Protein AF-A0A920FHY6-F1 (afdb_monomer)

Mean predicted aligned error: 8.63 Å

Structure (mmCIF, N/CA/C/O backbone):
data_AF-A0A920FHY6-F1
#
_entry.id   AF-A0A920FHY6-F1
#
loop_
_atom_site.group_PDB
_atom_site.id
_atom_site.type_symbol
_atom_site.label_atom_id
_atom_site.label_alt_id
_atom_site.label_comp_id
_atom_site.label_asym_id
_atom_site.label_entity_id
_atom_site.label_seq_id
_atom_site.pdbx_PDB_ins_code
_atom_site.Cartn_x
_atom_site.Cartn_y
_atom_site.Cartn_z
_atom_site.occupancy
_atom_site.B_iso_or_equiv
_atom_site.auth_seq_id
_atom_site.auth_comp_id
_atom_site.auth_asym_id
_atom_site.auth_atom_id
_atom_site.pdbx_PDB_model_num
ATOM 1 N N . MET A 1 1 ? -6.988 -27.443 10.568 1.00 59.47 1 MET A N 1
ATOM 2 C CA . MET A 1 1 ? -7.760 -26.906 9.422 1.00 59.47 1 MET A CA 1
ATOM 3 C C . MET A 1 1 ? -7.894 -25.384 9.461 1.00 59.47 1 MET A C 1
ATOM 5 O O . MET A 1 1 ? -7.907 -24.795 8.392 1.00 59.47 1 MET A O 1
ATOM 9 N N . GLU A 1 2 ? -7.904 -24.738 10.635 1.00 72.69 2 GLU A N 1
ATOM 10 C CA . GLU A 1 2 ? -8.086 -23.275 10.752 1.00 72.69 2 GLU A CA 1
ATOM 11 C C . GLU A 1 2 ? -7.001 -22.423 10.071 1.00 72.69 2 GLU A C 1
ATOM 13 O O . GLU A 1 2 ? -7.297 -21.357 9.547 1.00 72.69 2 GLU A O 1
ATOM 18 N N . VAL A 1 3 ? -5.764 -22.922 9.984 1.00 85.06 3 VAL A N 1
ATOM 19 C CA . VAL A 1 3 ? -4.648 -22.211 9.331 1.00 85.06 3 VAL A CA 1
ATOM 20 C C . VAL A 1 3 ? -4.631 -22.415 7.808 1.00 85.06 3 VAL A C 1
ATOM 22 O O . VAL A 1 3 ? -4.126 -21.575 7.072 1.00 85.06 3 VAL A O 1
ATOM 25 N N . LEU A 1 4 ? -5.228 -23.495 7.292 1.00 90.69 4 LEU A N 1
ATOM 26 C CA . LEU A 1 4 ? -5.160 -23.821 5.862 1.00 90.69 4 LEU A CA 1
ATOM 27 C C . LEU A 1 4 ? -5.903 -22.791 5.002 1.00 90.69 4 LEU A C 1
ATOM 29 O O . LEU A 1 4 ? -5.411 -22.408 3.944 1.00 90.69 4 LEU A O 1
ATOM 33 N N . LEU A 1 5 ? -7.074 -22.337 5.457 1.00 88.44 5 LEU A N 1
ATOM 34 C CA . LEU A 1 5 ? -7.908 -21.405 4.702 1.00 88.44 5 LEU A CA 1
ATOM 35 C C . LEU A 1 5 ? -7.227 -20.032 4.516 1.00 88.44 5 LEU A C 1
ATOM 37 O O . LEU A 1 5 ? -7.115 -19.610 3.365 1.00 88.44 5 LEU A O 1
ATOM 41 N N . PRO A 1 6 ? -6.707 -19.354 5.562 1.00 86.44 6 PRO A N 1
ATOM 42 C CA . PRO A 1 6 ? -5.942 -18.117 5.392 1.00 86.44 6 PRO A CA 1
ATOM 43 C C . PRO A 1 6 ? -4.746 -18.272 4.449 1.00 86.44 6 PRO A C 1
ATOM 45 O O . PRO A 1 6 ? -4.556 -17.443 3.563 1.00 86.44 6 PRO A O 1
ATOM 48 N N . PHE A 1 7 ? -3.977 -19.358 4.583 1.00 88.12 7 PHE A N 1
ATOM 49 C CA . PHE A 1 7 ? -2.835 -19.621 3.703 1.00 88.12 7 PHE A CA 1
ATOM 50 C C . PHE A 1 7 ? -3.255 -19.806 2.244 1.00 88.12 7 PHE A C 1
ATOM 52 O O . PHE A 1 7 ? -2.613 -19.262 1.347 1.00 88.12 7 PHE A O 1
ATOM 59 N N . LEU A 1 8 ? -4.345 -20.533 1.996 1.00 91.69 8 LEU A N 1
ATOM 60 C CA . LEU A 1 8 ? -4.874 -20.745 0.652 1.00 91.69 8 LEU A CA 1
ATOM 61 C C . LEU A 1 8 ? -5.375 -19.428 0.043 1.00 91.69 8 LEU A C 1
ATOM 63 O O . LEU A 1 8 ? -5.089 -19.145 -1.119 1.00 91.69 8 LEU A O 1
ATOM 67 N N . VAL A 1 9 ? -6.053 -18.589 0.831 1.00 88.56 9 VAL A N 1
ATOM 68 C CA . VAL A 1 9 ? -6.495 -17.254 0.396 1.00 88.56 9 VAL A CA 1
ATOM 69 C C . VAL A 1 9 ? -5.300 -16.364 0.054 1.00 88.56 9 VAL A C 1
ATOM 71 O O . VAL A 1 9 ? -5.305 -15.740 -1.006 1.00 88.56 9 VAL A O 1
ATOM 74 N N . ILE A 1 10 ? -4.257 -16.346 0.891 1.00 88.19 10 ILE A N 1
ATOM 75 C CA . ILE A 1 10 ? -3.021 -15.594 0.623 1.00 88.19 10 ILE A CA 1
ATOM 76 C C . ILE A 1 10 ? -2.353 -16.105 -0.654 1.00 88.19 10 ILE A C 1
ATOM 78 O O . ILE A 1 10 ? -1.986 -15.305 -1.508 1.00 88.19 10 ILE A O 1
ATOM 82 N N . PHE A 1 11 ? -2.251 -17.423 -0.831 1.00 88.88 11 PHE A N 1
ATOM 83 C CA . PHE A 1 11 ? -1.650 -18.017 -2.022 1.00 88.88 11 PHE A CA 1
ATOM 84 C C . PHE A 1 11 ? -2.390 -17.615 -3.307 1.00 88.88 11 PHE A C 1
ATOM 86 O O . PHE A 1 11 ? -1.763 -17.184 -4.277 1.00 88.88 11 PHE A O 1
ATOM 93 N N . ILE A 1 12 ? -3.725 -17.697 -3.306 1.00 89.69 12 ILE A N 1
ATOM 94 C CA . ILE A 1 12 ? -4.558 -17.266 -4.437 1.00 89.69 12 ILE A CA 1
ATOM 95 C C . ILE A 1 12 ? -4.402 -15.759 -4.685 1.00 89.69 12 ILE A C 1
ATOM 97 O O . ILE A 1 12 ? -4.236 -15.338 -5.832 1.00 89.69 12 ILE A O 1
ATOM 101 N N . ALA A 1 13 ? -4.404 -14.945 -3.627 1.00 86.81 13 ALA A N 1
ATOM 102 C CA . ALA A 1 13 ? -4.203 -13.505 -3.737 1.00 86.81 13 ALA A CA 1
ATOM 103 C C . ALA A 1 13 ? -2.830 -13.168 -4.344 1.00 86.81 13 ALA A C 1
ATOM 105 O O . ALA A 1 13 ? -2.755 -12.354 -5.263 1.00 86.81 13 ALA A O 1
ATOM 106 N N . SER A 1 14 ? -1.759 -13.839 -3.906 1.00 86.12 14 SER A N 1
ATOM 107 C CA . SER A 1 14 ? -0.406 -13.669 -4.449 1.00 86.12 14 SER A CA 1
ATOM 108 C C . SER A 1 14 ? -0.308 -14.087 -5.917 1.00 86.12 14 SER A C 1
ATOM 110 O O . SER A 1 14 ? 0.354 -13.407 -6.703 1.00 86.12 14 SER A O 1
ATOM 112 N N . PHE A 1 15 ? -0.991 -15.165 -6.315 1.00 86.25 15 PHE A N 1
ATOM 113 C CA . PHE A 1 15 ? -1.060 -15.575 -7.718 1.00 86.25 15 PHE A CA 1
ATOM 114 C C . PHE A 1 15 ? -1.701 -14.485 -8.587 1.00 86.25 15 PHE A C 1
ATOM 116 O O . PHE A 1 15 ? -1.126 -14.070 -9.599 1.00 86.25 15 PHE A O 1
ATOM 123 N N . PHE A 1 16 ? -2.857 -13.965 -8.167 1.00 83.62 16 PHE A N 1
ATOM 124 C CA . PHE A 1 16 ? -3.531 -12.890 -8.890 1.00 83.62 16 PHE A CA 1
ATOM 125 C C . PHE A 1 16 ? -2.700 -11.606 -8.916 1.00 83.62 16 PHE A C 1
ATOM 127 O O . PHE A 1 16 ? -2.505 -11.023 -9.985 1.00 83.62 16 PHE A O 1
ATOM 134 N N . GLN A 1 17 ? -2.094 -11.234 -7.794 1.00 82.81 17 GLN A N 1
ATOM 135 C CA . GLN A 1 17 ? -1.198 -10.088 -7.705 1.00 82.81 17 GLN A CA 1
ATOM 136 C C . GLN A 1 17 ? -0.004 -10.189 -8.667 1.00 82.81 17 GLN A C 1
ATOM 138 O O . GLN A 1 17 ? 0.285 -9.233 -9.385 1.00 82.81 17 GLN A O 1
ATOM 143 N N . GLY A 1 18 ? 0.662 -11.346 -8.745 1.00 76.00 18 GLY A N 1
ATOM 144 C CA . GLY A 1 18 ? 1.774 -11.562 -9.678 1.00 76.00 18 GLY A CA 1
ATOM 145 C C . GLY A 1 18 ? 1.343 -11.518 -11.148 1.00 76.00 18 GLY A C 1
ATOM 146 O O . GLY A 1 18 ? 2.100 -11.074 -12.014 1.00 76.00 18 GLY A O 1
ATOM 147 N N . SER A 1 19 ? 0.105 -11.924 -11.440 1.00 77.62 19 SER A N 1
ATOM 148 C CA . SER A 1 19 ? -0.442 -11.924 -12.800 1.00 77.62 19 SER A CA 1
ATOM 149 C C . SER A 1 19 ? -0.885 -10.542 -13.305 1.00 77.62 19 SER A C 1
ATOM 151 O O . SER A 1 19 ? -1.052 -10.376 -14.515 1.00 77.62 19 SER A O 1
ATOM 153 N N . PHE A 1 20 ? -1.000 -9.532 -12.429 1.00 74.06 20 PHE A N 1
ATOM 154 C CA . PHE A 1 20 ? -1.423 -8.168 -12.783 1.00 74.06 20 PHE A CA 1
ATOM 155 C C . PHE A 1 20 ? -0.644 -7.584 -13.974 1.00 74.06 20 PHE A C 1
ATOM 157 O O . PHE A 1 20 ? -1.234 -7.040 -14.910 1.00 74.06 20 PHE A O 1
ATOM 164 N N . GLY A 1 21 ? 0.681 -7.759 -13.994 1.00 66.12 21 GLY A N 1
ATOM 165 C CA . GLY A 1 21 ? 1.529 -7.223 -15.062 1.00 66.12 21 GLY A CA 1
ATOM 166 C C . GLY A 1 21 ? 1.272 -7.834 -16.448 1.00 66.12 21 GLY A C 1
ATOM 167 O O . GLY A 1 21 ? 1.665 -7.245 -17.454 1.00 66.12 21 GLY A O 1
ATOM 168 N N . LEU A 1 22 ? 0.576 -8.977 -16.536 1.00 67.81 22 LEU A N 1
ATOM 169 C CA . LEU A 1 22 ? 0.142 -9.551 -17.813 1.00 67.81 22 LEU A CA 1
ATOM 170 C C . LEU A 1 22 ? -0.970 -8.722 -18.462 1.00 67.81 22 LEU A C 1
ATOM 172 O O . LEU A 1 22 ? -0.984 -8.606 -19.685 1.00 67.81 22 LEU A O 1
ATOM 176 N N . GLY A 1 23 ? -1.861 -8.108 -17.677 1.00 66.62 23 GLY A N 1
ATOM 177 C CA . GLY A 1 23 ? -2.949 -7.276 -18.205 1.00 66.62 23 GLY A CA 1
ATOM 178 C C . GLY A 1 23 ? -2.427 -6.090 -19.023 1.00 66.62 23 GLY A C 1
ATOM 179 O O . GLY A 1 23 ? -2.932 -5.807 -20.108 1.00 66.62 23 GLY A O 1
ATOM 180 N N . MET A 1 24 ? -1.318 -5.487 -18.577 1.00 65.75 24 MET A N 1
ATOM 181 C CA . MET A 1 24 ? -0.643 -4.387 -19.282 1.00 65.75 24 MET A CA 1
ATOM 182 C C . MET A 1 24 ? -0.095 -4.784 -20.663 1.00 65.75 24 MET A C 1
ATOM 184 O O . MET A 1 24 ? 0.170 -3.922 -21.494 1.00 65.75 24 MET A O 1
ATOM 188 N N . LYS A 1 25 ? 0.083 -6.081 -20.935 1.00 63.84 25 LYS A N 1
ATOM 189 C CA . LYS A 1 25 ? 0.584 -6.586 -22.221 1.00 63.84 25 LYS A CA 1
ATOM 190 C C . LYS A 1 25 ? -0.512 -6.689 -23.291 1.00 63.84 25 LYS A C 1
ATOM 192 O O . LYS A 1 25 ? -0.190 -6.743 -24.477 1.00 63.84 25 LYS A O 1
ATOM 197 N N . TYR A 1 26 ? -1.784 -6.717 -22.886 1.00 67.31 26 TYR A N 1
ATOM 198 C CA . TYR A 1 26 ? -2.945 -6.977 -23.753 1.00 67.31 26 TYR A CA 1
ATOM 199 C C . TYR A 1 26 ? -3.967 -5.830 -23.752 1.00 67.31 26 TYR A C 1
ATOM 201 O O . TYR A 1 26 ? -5.156 -6.041 -23.968 1.00 67.31 26 TYR A O 1
ATOM 209 N N . MET A 1 27 ? -3.500 -4.608 -23.505 1.00 68.19 27 MET A N 1
ATOM 210 C CA . MET A 1 27 ? -4.333 -3.404 -23.426 1.00 68.19 27 MET A CA 1
ATOM 211 C C . MET A 1 27 ? -4.781 -2.849 -24.791 1.00 68.19 27 MET A C 1
ATOM 213 O O . MET A 1 27 ? -5.742 -2.087 -24.834 1.00 68.19 27 MET A O 1
ATOM 217 N N . ASP A 1 28 ? -4.146 -3.241 -25.902 1.00 61.75 28 ASP A N 1
ATOM 218 C CA . ASP A 1 28 ? -4.561 -2.819 -27.248 1.00 61.75 28 ASP A CA 1
ATOM 219 C C . ASP A 1 28 ? -6.021 -3.239 -27.540 1.00 61.75 28 ASP A C 1
ATOM 221 O O . ASP A 1 28 ? -6.385 -4.396 -27.310 1.00 61.75 28 ASP A O 1
ATOM 225 N N . PRO A 1 29 ? -6.876 -2.345 -28.081 1.00 67.69 29 PRO A N 1
ATOM 226 C CA . PRO A 1 29 ? -6.555 -1.050 -28.697 1.00 67.69 29 PRO A CA 1
ATOM 227 C C . PRO A 1 29 ? -6.599 0.168 -27.750 1.00 67.69 29 PRO A C 1
ATOM 229 O O . PRO A 1 29 ? -6.493 1.299 -28.228 1.00 67.69 29 PRO A O 1
ATOM 232 N N . LEU A 1 30 ? -6.807 -0.010 -26.440 1.00 68.25 30 LEU A N 1
ATOM 233 C CA . LEU A 1 30 ? -6.830 1.112 -25.498 1.00 68.25 30 LEU A CA 1
ATOM 234 C C . LEU A 1 30 ? -5.424 1.677 -25.291 1.00 68.25 30 LEU A C 1
ATOM 236 O O . LEU A 1 30 ? -4.459 0.948 -25.062 1.00 68.25 30 LEU A O 1
ATOM 240 N N . LYS A 1 31 ? -5.328 3.008 -25.286 1.00 79.12 31 LYS A N 1
ATOM 241 C CA . LYS A 1 31 ? -4.124 3.696 -24.813 1.00 79.12 31 LYS A CA 1
ATOM 242 C C . LYS A 1 31 ? -3.961 3.519 -23.298 1.00 79.12 31 LYS A C 1
ATOM 244 O O . LYS A 1 31 ? -4.935 3.264 -22.584 1.00 79.12 31 LYS A O 1
ATOM 249 N N . TRP A 1 32 ? -2.726 3.667 -22.812 1.00 76.62 32 TRP A N 1
ATOM 250 C CA . TRP A 1 32 ? -2.362 3.388 -21.416 1.00 76.62 32 TRP A CA 1
ATOM 251 C C . TRP A 1 32 ? -3.197 4.191 -20.430 1.00 76.62 32 TRP A C 1
ATOM 253 O O . TRP A 1 32 ? -3.703 3.623 -19.469 1.00 76.62 32 TRP A O 1
ATOM 263 N N . GLU A 1 33 ? -3.420 5.475 -20.705 1.00 81.00 33 GLU A N 1
ATOM 264 C CA . GLU A 1 33 ? -4.166 6.350 -19.804 1.00 81.00 33 GLU A CA 1
ATOM 265 C C . GLU A 1 33 ? -5.626 5.902 -19.671 1.00 81.00 33 GLU A C 1
ATOM 267 O O . GLU A 1 33 ? -6.168 5.842 -18.571 1.00 81.00 33 GLU A O 1
ATOM 272 N N . SER A 1 34 ? -6.256 5.544 -20.795 1.00 80.06 34 SER A N 1
ATOM 273 C CA . SER A 1 34 ? -7.647 5.090 -20.826 1.00 80.06 34 SER A CA 1
ATOM 274 C C . SER A 1 34 ? -7.821 3.758 -20.101 1.00 80.06 34 SER A C 1
ATOM 276 O O . SER A 1 34 ? -8.770 3.593 -19.335 1.00 80.06 34 SER A O 1
ATOM 278 N N . TRP A 1 35 ? -6.896 2.817 -20.309 1.00 80.50 35 TRP A N 1
ATOM 279 C CA . TRP A 1 35 ? -6.895 1.545 -19.588 1.00 80.50 35 TRP A CA 1
ATOM 280 C C . TRP A 1 35 ? -6.634 1.743 -18.089 1.00 80.50 35 TRP A C 1
ATOM 282 O O . TRP A 1 35 ? -7.338 1.151 -17.271 1.00 80.50 35 TRP A O 1
ATOM 292 N N . TRP A 1 36 ? -5.683 2.613 -17.728 1.00 83.19 36 TRP A N 1
ATOM 293 C CA . TRP A 1 36 ? -5.330 2.899 -16.337 1.00 83.19 36 TRP A CA 1
ATOM 294 C C . TRP A 1 36 ? -6.506 3.502 -15.570 1.00 83.19 36 TRP A C 1
ATOM 296 O O . TRP A 1 36 ? -6.808 3.033 -14.480 1.00 83.19 36 TRP A O 1
ATOM 306 N N . VAL A 1 37 ? -7.241 4.459 -16.153 1.00 85.19 37 VAL A N 1
ATOM 307 C CA . VAL A 1 37 ? -8.449 5.026 -15.521 1.00 85.19 37 VAL A CA 1
ATOM 308 C C . VAL A 1 37 ? -9.485 3.944 -15.223 1.00 85.19 37 VAL A C 1
ATOM 310 O O . VAL A 1 37 ? -9.976 3.866 -14.097 1.00 85.19 37 VAL A O 1
ATOM 313 N N . VAL A 1 38 ? -9.794 3.085 -16.203 1.00 83.88 38 VAL A N 1
ATOM 314 C CA . VAL A 1 38 ? -10.752 1.985 -16.004 1.00 83.88 38 VAL A CA 1
ATOM 315 C C . VAL A 1 38 ? -10.248 1.038 -14.921 1.00 83.88 38 VAL A C 1
ATOM 317 O O . VAL A 1 38 ? -11.010 0.674 -14.029 1.00 83.88 38 VAL A O 1
ATOM 320 N N . HIS A 1 39 ? -8.970 0.663 -14.968 1.00 83.00 39 HIS A N 1
ATOM 321 C CA . HIS A 1 39 ? -8.363 -0.228 -13.988 1.00 83.00 39 HIS A CA 1
ATOM 322 C C . HIS A 1 39 ? -8.425 0.348 -12.566 1.00 83.00 39 HIS A C 1
ATOM 324 O O . HIS A 1 39 ? -8.927 -0.325 -11.672 1.00 83.00 39 HIS A O 1
ATOM 330 N N . VAL A 1 40 ? -7.982 1.590 -12.364 1.00 87.94 40 VAL A N 1
ATOM 331 C CA . VAL A 1 40 ? -7.929 2.252 -11.050 1.00 87.94 40 VAL A CA 1
ATOM 332 C C . VAL A 1 40 ? -9.336 2.452 -10.489 1.00 87.94 40 VAL A C 1
ATOM 334 O O . VAL A 1 40 ? -9.575 2.107 -9.335 1.00 87.94 40 VAL A O 1
ATOM 337 N N . PHE A 1 41 ? -10.292 2.927 -11.294 1.00 89.50 41 PHE A N 1
ATOM 338 C CA . PHE A 1 41 ? -11.689 3.031 -10.858 1.00 89.50 41 PHE A CA 1
ATOM 339 C C . PHE A 1 41 ? -12.245 1.673 -10.426 1.00 89.50 41 PHE A C 1
ATOM 341 O O . PHE A 1 41 ? -12.855 1.537 -9.369 1.00 89.50 41 PHE A O 1
ATOM 348 N N . THR A 1 42 ? -11.981 0.644 -11.224 1.00 86.75 42 THR A N 1
ATOM 349 C CA . THR A 1 42 ? -12.476 -0.704 -10.963 1.00 86.75 42 THR A CA 1
ATOM 350 C C . THR A 1 42 ? -11.855 -1.305 -9.693 1.00 86.75 42 THR A C 1
ATOM 352 O O . THR A 1 42 ? -12.568 -1.857 -8.857 1.00 86.75 42 THR A O 1
ATOM 355 N N . ALA A 1 43 ? -10.536 -1.181 -9.531 1.00 86.31 43 ALA A N 1
ATOM 356 C CA . ALA A 1 43 ? -9.769 -1.816 -8.462 1.00 86.31 43 ALA A CA 1
ATOM 357 C C . ALA A 1 43 ? -9.807 -1.058 -7.126 1.00 86.31 43 ALA A C 1
ATOM 359 O O . ALA A 1 43 ? -9.709 -1.698 -6.085 1.00 86.31 43 ALA A O 1
ATOM 360 N N . MET A 1 44 ? -9.945 0.274 -7.143 1.00 89.56 44 MET A N 1
ATOM 361 C CA . MET A 1 44 ? -9.882 1.110 -5.931 1.00 89.56 44 MET A CA 1
ATOM 362 C C . MET A 1 44 ? -11.243 1.646 -5.489 1.00 89.56 44 MET A C 1
ATOM 364 O O . MET A 1 44 ? -11.405 1.974 -4.320 1.00 89.56 44 MET A O 1
ATOM 368 N N . VAL A 1 45 ? -12.222 1.729 -6.398 1.00 92.81 45 VAL A N 1
ATOM 369 C CA . VAL A 1 45 ? -13.562 2.250 -6.086 1.00 92.81 45 VAL A CA 1
ATOM 370 C C . VAL A 1 45 ? -14.603 1.152 -6.230 1.00 92.81 45 VAL A C 1
ATOM 372 O O . VAL A 1 45 ? -15.177 0.724 -5.237 1.00 92.81 45 VAL A O 1
ATOM 375 N N . PHE A 1 46 ? -14.822 0.646 -7.445 1.00 91.81 46 PHE A N 1
ATOM 376 C CA . PHE A 1 46 ? -15.950 -0.242 -7.731 1.00 91.81 46 PHE A C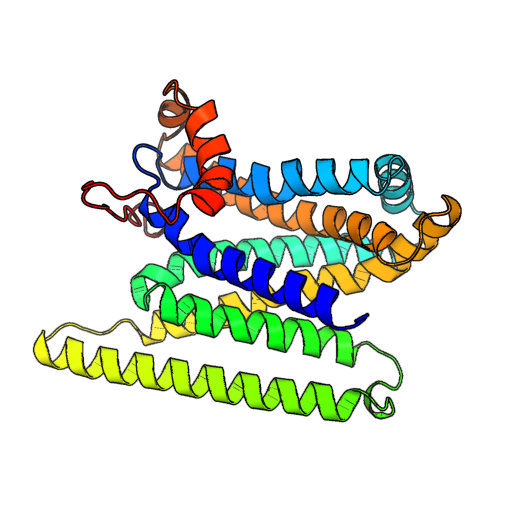A 1
ATOM 377 C C . PHE A 1 46 ? -15.922 -1.532 -6.897 1.00 91.81 46 PHE A C 1
ATOM 379 O O . PHE A 1 46 ? -16.888 -1.822 -6.196 1.00 91.81 46 PHE A O 1
ATOM 386 N N . ILE A 1 47 ? -14.817 -2.288 -6.927 1.00 90.81 47 ILE A N 1
ATOM 387 C CA . ILE A 1 47 ? -14.710 -3.540 -6.161 1.00 90.81 47 ILE A CA 1
ATOM 388 C C . ILE A 1 47 ? -14.682 -3.307 -4.655 1.00 90.81 47 ILE A C 1
ATOM 390 O O . ILE A 1 47 ? -15.492 -3.940 -3.979 1.00 90.81 47 ILE A O 1
ATOM 394 N N . PRO A 1 48 ? -13.811 -2.435 -4.107 1.00 92.81 48 PRO A N 1
ATOM 395 C CA . PRO A 1 48 ? -13.765 -2.236 -2.666 1.00 92.81 48 PRO A CA 1
ATOM 396 C C . PRO A 1 48 ? -15.098 -1.746 -2.108 1.00 92.81 48 PRO A C 1
ATOM 398 O O . PRO A 1 48 ? -15.561 -2.294 -1.118 1.00 92.81 48 PRO A O 1
ATOM 401 N N . VAL A 1 49 ? -15.766 -0.791 -2.765 1.00 94.44 49 VAL A N 1
ATOM 402 C CA . VAL A 1 49 ? -17.054 -0.266 -2.284 1.00 94.44 49 VAL A CA 1
ATOM 403 C C . VAL A 1 49 ? -18.134 -1.345 -2.306 1.00 94.44 49 VAL A C 1
ATOM 405 O O . VAL A 1 49 ? -18.816 -1.529 -1.303 1.00 94.44 49 VAL A O 1
ATOM 408 N N . ILE A 1 50 ? -18.276 -2.097 -3.404 1.00 94.56 50 ILE A N 1
ATOM 409 C CA . ILE A 1 50 ? -19.279 -3.173 -3.485 1.00 94.56 50 ILE A CA 1
ATOM 410 C C . ILE A 1 50 ? -18.993 -4.264 -2.453 1.00 94.56 50 ILE A C 1
ATOM 412 O O . ILE A 1 50 ? -19.909 -4.728 -1.779 1.00 94.56 50 ILE A O 1
ATOM 416 N N . TRP A 1 51 ? -17.732 -4.672 -2.315 1.00 93.62 51 TRP A N 1
ATOM 417 C CA . TRP A 1 51 ? -17.354 -5.708 -1.361 1.00 93.62 51 TRP A CA 1
ATOM 418 C C . TRP A 1 51 ? -17.594 -5.267 0.084 1.00 93.62 51 TRP A C 1
ATOM 420 O O . TRP A 1 51 ? -18.174 -6.021 0.866 1.00 93.62 51 TRP A O 1
ATOM 430 N N . THR A 1 52 ? -17.210 -4.036 0.427 1.00 94.31 52 THR A N 1
ATOM 431 C CA . THR A 1 52 ? -17.448 -3.477 1.757 1.00 94.31 52 THR A CA 1
ATOM 432 C C . THR A 1 52 ? -18.940 -3.323 2.031 1.00 94.31 52 THR A C 1
ATOM 434 O O . THR A 1 52 ? -19.350 -3.653 3.131 1.00 94.31 52 THR A O 1
ATOM 437 N N . LEU A 1 53 ? -19.770 -2.946 1.052 1.00 95.06 53 LEU A N 1
ATOM 438 C CA . LEU A 1 53 ? -21.230 -2.883 1.219 1.00 95.06 53 LEU A CA 1
ATOM 439 C C . LEU A 1 53 ? -21.872 -4.248 1.478 1.00 95.06 53 LEU A C 1
ATOM 441 O O . LEU A 1 53 ? -22.786 -4.358 2.289 1.00 95.06 53 LEU A O 1
ATOM 445 N N . ILE A 1 54 ? -21.400 -5.295 0.796 1.00 95.06 54 ILE A N 1
ATOM 446 C CA . ILE A 1 54 ? -21.883 -6.665 1.025 1.00 95.06 54 ILE A CA 1
ATOM 447 C C . ILE A 1 54 ? -21.497 -7.137 2.433 1.00 95.06 54 ILE A C 1
ATOM 449 O O . ILE A 1 54 ? -22.285 -7.811 3.093 1.00 95.06 54 ILE A O 1
ATOM 453 N N . ALA A 1 55 ? -20.286 -6.807 2.887 1.00 93.75 55 ALA A N 1
ATOM 454 C CA . ALA A 1 55 ? -19.781 -7.225 4.192 1.00 93.75 55 ALA A CA 1
ATOM 455 C C . ALA A 1 55 ? -20.295 -6.359 5.358 1.00 93.75 55 ALA A C 1
ATOM 457 O O . ALA A 1 55 ? -20.421 -6.855 6.477 1.00 93.75 55 ALA A O 1
ATOM 458 N N . VAL A 1 56 ? -20.549 -5.077 5.101 1.00 95.31 56 VAL A N 1
ATOM 459 C CA . VAL A 1 56 ? -20.930 -4.036 6.060 1.00 95.31 56 VAL A CA 1
ATOM 460 C C . VAL A 1 56 ? -21.972 -3.127 5.393 1.00 95.31 56 VAL A C 1
ATOM 462 O O . VAL A 1 56 ? -21.607 -2.134 4.759 1.00 95.31 56 VAL A O 1
ATOM 465 N N . PRO A 1 57 ? -23.273 -3.441 5.523 1.00 93.88 57 PRO A N 1
ATOM 466 C CA . PRO A 1 57 ? -24.341 -2.649 4.909 1.00 93.88 57 PRO A CA 1
ATOM 467 C C . PRO A 1 57 ? -24.321 -1.171 5.326 1.00 93.88 57 PRO A C 1
ATOM 469 O O . PRO A 1 57 ? -24.550 -0.292 4.498 1.00 93.88 57 PRO A O 1
ATOM 472 N N . ASP A 1 58 ? -23.955 -0.894 6.581 1.00 93.69 58 ASP A N 1
ATOM 473 C CA . ASP A 1 58 ? -23.881 0.455 7.156 1.00 93.69 58 ASP A CA 1
ATOM 474 C C . ASP A 1 58 ? -22.539 1.168 6.891 1.00 93.69 58 ASP A C 1
ATOM 476 O O . ASP A 1 58 ? -22.211 2.160 7.546 1.00 93.69 58 ASP A O 1
ATOM 480 N N . CYS A 1 59 ? -21.724 0.698 5.934 1.00 94.44 59 CYS A N 1
ATOM 481 C CA . CYS A 1 59 ? -20.372 1.232 5.739 1.00 94.44 59 CYS A CA 1
ATOM 482 C C . CYS A 1 59 ? -20.352 2.730 5.416 1.00 94.44 59 CYS A C 1
ATOM 484 O O . CYS A 1 59 ? -19.429 3.427 5.831 1.00 94.44 59 CYS A O 1
ATOM 486 N N . PHE A 1 60 ? -21.356 3.243 4.698 1.00 95.56 60 PHE A N 1
ATOM 487 C CA . PHE A 1 60 ? -21.446 4.673 4.400 1.00 95.56 60 PHE A CA 1
ATOM 488 C C . PHE A 1 60 ? -21.778 5.505 5.636 1.00 95.56 60 PHE A C 1
ATOM 490 O O . PHE A 1 60 ? -21.214 6.583 5.784 1.00 95.56 60 PHE A O 1
ATOM 497 N N . SER A 1 61 ? -22.614 4.997 6.542 1.00 96.31 61 SER A N 1
ATOM 498 C CA . SER A 1 61 ? -22.912 5.664 7.813 1.00 96.31 61 SER A CA 1
ATOM 499 C C . SER A 1 61 ? -21.691 5.686 8.733 1.00 96.31 61 SER A C 1
ATOM 501 O O . SER A 1 61 ? -21.414 6.707 9.362 1.00 96.31 61 SER A O 1
ATOM 503 N N . ILE A 1 62 ? -20.911 4.598 8.757 1.00 95.62 62 ILE A N 1
ATOM 504 C CA . ILE A 1 62 ? -19.634 4.547 9.483 1.00 95.62 62 ILE A CA 1
ATOM 505 C C . ILE A 1 62 ? -18.654 5.563 8.888 1.00 95.62 62 ILE A C 1
ATOM 507 O O . ILE A 1 62 ? -18.107 6.374 9.628 1.00 95.62 62 ILE A O 1
ATOM 511 N N . LEU A 1 63 ? -18.475 5.575 7.559 1.00 95.44 63 LEU A N 1
ATOM 512 C CA . LEU A 1 63 ? -17.612 6.550 6.882 1.00 95.44 63 LEU A CA 1
ATOM 513 C C . LEU A 1 63 ? -18.045 7.986 7.170 1.00 95.44 63 LEU A C 1
ATOM 515 O O . LEU A 1 63 ? -17.202 8.815 7.500 1.00 95.44 63 LEU A O 1
ATOM 519 N N . GLU A 1 64 ? -19.338 8.286 7.056 1.00 96.44 64 GLU A N 1
ATOM 520 C CA . GLU A 1 64 ? -19.880 9.612 7.339 1.00 96.44 64 GLU A CA 1
ATOM 521 C C . GLU A 1 64 ? -19.537 10.050 8.764 1.00 96.44 64 GLU A C 1
ATOM 523 O O . GLU A 1 64 ? -18.983 11.134 8.956 1.00 96.44 64 GLU A O 1
ATOM 528 N N . LYS A 1 65 ? -19.759 9.175 9.749 1.00 95.56 65 LYS A N 1
ATOM 529 C CA . LYS A 1 65 ? -19.414 9.446 11.145 1.00 95.56 65 LYS A CA 1
ATOM 530 C C . LYS A 1 65 ? -17.908 9.615 11.358 1.00 95.56 65 LYS A C 1
ATOM 532 O O . LYS A 1 65 ? -17.501 10.500 12.105 1.00 95.56 65 LYS A O 1
ATOM 537 N N . THR A 1 66 ? -17.076 8.832 10.673 1.00 94.69 66 THR A N 1
ATOM 538 C CA . THR A 1 66 ? -15.616 8.994 10.698 1.00 94.69 66 THR A CA 1
ATOM 539 C C . THR A 1 66 ? -15.187 10.347 10.122 1.00 94.69 66 THR A C 1
ATOM 541 O O . THR A 1 66 ? -14.372 11.037 10.732 1.00 94.69 66 THR A O 1
ATOM 544 N N . PHE A 1 67 ? -15.754 10.773 8.989 1.00 94.94 67 PHE A N 1
ATOM 545 C CA . PHE A 1 67 ? -15.422 12.055 8.351 1.00 94.94 67 PHE A CA 1
ATOM 546 C C . PHE A 1 67 ? -15.959 13.276 9.106 1.00 94.94 67 PHE A C 1
ATOM 548 O O . PHE A 1 67 ? -15.354 14.345 9.033 1.00 94.94 67 PHE A O 1
ATOM 555 N N . GLN A 1 68 ? -17.079 13.129 9.814 1.00 94.44 68 GLN A N 1
ATOM 556 C CA . GLN A 1 68 ? -17.698 14.186 10.619 1.00 94.44 68 GLN A CA 1
ATOM 557 C C . GLN A 1 68 ? -17.231 14.182 12.082 1.00 94.44 68 GLN A C 1
ATOM 559 O O . GLN A 1 68 ? -17.686 15.013 12.872 1.00 94.44 68 GLN A O 1
ATOM 564 N N . SER A 1 69 ? -16.333 13.268 12.461 1.00 92.69 69 SER A N 1
ATOM 565 C CA . SER A 1 69 ? -15.808 13.203 13.822 1.00 92.69 69 SER A CA 1
ATOM 566 C C . SER A 1 69 ? -15.181 14.537 14.225 1.00 92.69 69 SER A C 1
ATOM 568 O O . SER A 1 69 ? -14.416 15.139 13.474 1.00 92.69 69 SER A O 1
ATOM 570 N N . SER A 1 70 ? -15.513 15.000 15.429 1.00 92.31 70 SER A N 1
ATOM 571 C CA . SER A 1 70 ? -14.912 16.199 16.028 1.00 92.31 70 SER A CA 1
ATOM 572 C C . SER A 1 70 ? -13.636 15.886 16.817 1.00 92.31 70 SER A C 1
ATOM 574 O O . SER A 1 70 ? -12.988 16.810 17.304 1.00 92.31 70 SER A O 1
ATOM 576 N N . ASP A 1 71 ? -13.274 14.606 16.953 1.00 94.31 71 ASP A N 1
ATOM 577 C CA . ASP A 1 71 ? -12.052 14.183 17.634 1.00 94.31 71 ASP A CA 1
ATOM 578 C C . ASP A 1 71 ? -10.816 14.532 16.778 1.00 94.31 71 ASP A C 1
ATOM 580 O O . ASP A 1 71 ? -10.678 14.018 15.659 1.00 94.31 71 ASP A O 1
ATOM 584 N N . PRO A 1 72 ? -9.889 15.374 17.277 1.00 93.06 72 PRO A N 1
ATOM 585 C CA . PRO A 1 72 ? -8.662 15.722 16.562 1.00 93.06 72 PRO A CA 1
ATOM 586 C C . PRO A 1 72 ? -7.816 14.512 16.142 1.00 93.06 72 PRO A C 1
ATOM 588 O O . PRO A 1 72 ? -7.142 14.574 15.111 1.00 93.06 72 PRO A O 1
ATOM 591 N N . THR A 1 73 ? -7.857 13.425 16.914 1.00 93.38 73 THR A N 1
ATOM 592 C CA . THR A 1 73 ? -7.109 12.186 16.661 1.00 93.38 73 THR A CA 1
ATOM 593 C C . THR A 1 73 ? -7.632 11.495 15.408 1.00 93.38 73 THR A C 1
ATOM 595 O O . THR A 1 73 ? -6.863 11.268 14.474 1.00 93.38 73 THR A O 1
ATOM 598 N N . VAL A 1 74 ? -8.954 11.294 15.336 1.00 94.25 74 VAL A N 1
ATOM 599 C CA . VAL A 1 74 ? -9.641 10.685 14.184 1.00 94.25 74 VAL A CA 1
ATOM 600 C C . VAL A 1 74 ? -9.482 11.551 12.934 1.00 94.25 74 VAL A C 1
ATOM 602 O O . VAL A 1 74 ? -9.206 11.061 11.840 1.00 94.25 74 VAL A O 1
ATOM 605 N N . ILE A 1 75 ? -9.594 12.875 13.078 1.00 95.31 75 ILE A N 1
ATOM 606 C CA . ILE A 1 75 ? -9.370 13.799 11.958 1.00 95.31 75 ILE A CA 1
ATOM 607 C C . ILE A 1 75 ? -7.942 13.644 11.413 1.00 95.31 75 ILE A C 1
ATOM 609 O O . ILE A 1 75 ? -7.732 13.646 10.195 1.00 95.31 75 ILE A O 1
ATOM 613 N N . ASN A 1 76 ? -6.949 13.532 12.298 1.00 95.56 76 ASN A N 1
ATOM 614 C CA . ASN A 1 76 ? -5.557 13.384 11.899 1.00 95.56 76 ASN A CA 1
ATOM 615 C C . ASN A 1 76 ? -5.285 12.021 11.243 1.00 95.56 76 ASN A C 1
ATOM 617 O O . ASN A 1 76 ? -4.623 11.982 10.204 1.00 95.56 76 ASN A O 1
ATOM 621 N N . SER A 1 77 ? -5.825 10.927 11.784 1.00 95.38 77 SER A N 1
ATOM 622 C CA . SER A 1 77 ? -5.646 9.587 11.213 1.00 95.38 77 SER A CA 1
ATOM 623 C C . SER A 1 77 ? -6.278 9.462 9.827 1.00 95.38 77 SER A C 1
ATOM 625 O O . SER A 1 77 ? -5.622 8.980 8.903 1.00 95.38 77 SER A O 1
ATOM 627 N N . VAL A 1 78 ? -7.477 10.018 9.616 1.00 97.06 78 VAL A N 1
ATOM 628 C CA . VAL A 1 78 ? -8.128 10.086 8.295 1.00 97.06 78 VAL A CA 1
ATOM 629 C C . VAL A 1 78 ? -7.285 10.882 7.296 1.00 97.06 78 VAL A C 1
ATOM 631 O O . VAL A 1 78 ? -7.071 10.440 6.163 1.00 97.06 78 VAL A O 1
ATOM 634 N N . ARG A 1 79 ? -6.763 12.048 7.697 1.00 96.75 79 ARG A N 1
ATOM 635 C CA . ARG A 1 79 ? -5.904 12.874 6.829 1.00 96.75 79 ARG A CA 1
ATOM 636 C C . ARG A 1 79 ? -4.613 12.151 6.456 1.00 96.75 79 ARG A C 1
ATOM 638 O O . ARG A 1 79 ? -4.225 12.180 5.288 1.00 96.75 79 ARG A O 1
ATOM 645 N N . LEU A 1 80 ? -3.971 11.493 7.420 1.00 96.44 80 LEU A N 1
ATOM 646 C CA . LEU A 1 80 ? -2.762 10.706 7.186 1.00 96.44 80 LEU A CA 1
ATOM 647 C C . LEU A 1 80 ? -3.040 9.492 6.297 1.00 96.44 80 LEU A C 1
ATOM 649 O O . LEU A 1 80 ? -2.263 9.235 5.382 1.00 96.44 80 LEU A O 1
ATOM 653 N N . ALA A 1 81 ? -4.160 8.796 6.489 1.00 97.12 81 ALA A N 1
ATOM 654 C CA . ALA A 1 81 ? -4.575 7.683 5.639 1.00 97.12 81 ALA A CA 1
ATOM 655 C C . ALA A 1 81 ? -4.756 8.113 4.178 1.00 97.12 81 ALA A C 1
ATOM 657 O O . ALA A 1 81 ? -4.216 7.474 3.272 1.00 97.12 81 ALA A O 1
ATOM 658 N N . ILE A 1 82 ? -5.446 9.232 3.941 1.00 97.81 82 ILE A N 1
ATOM 659 C CA . ILE A 1 82 ? -5.613 9.797 2.595 1.00 97.81 82 ILE A CA 1
ATOM 660 C C . ILE A 1 82 ? -4.258 10.234 2.022 1.00 97.81 82 ILE A C 1
ATOM 662 O O . ILE A 1 82 ? -3.957 9.942 0.865 1.00 97.81 82 ILE A O 1
ATOM 666 N N . PHE A 1 83 ? -3.413 10.894 2.816 1.00 97.81 83 PHE A N 1
ATOM 667 C CA . PHE A 1 83 ? -2.082 11.321 2.381 1.00 97.81 83 PHE A CA 1
ATOM 668 C C . PHE A 1 83 ? -1.187 10.134 1.994 1.00 97.81 83 PHE A C 1
ATOM 670 O O . PHE A 1 83 ? -0.563 10.141 0.932 1.00 97.81 83 PHE A O 1
ATOM 677 N N . PHE A 1 84 ? -1.154 9.085 2.812 1.00 97.31 84 PHE A N 1
ATOM 678 C CA . PHE A 1 84 ? -0.377 7.885 2.529 1.00 97.31 84 PHE A CA 1
ATOM 679 C C . PHE A 1 84 ? -0.940 7.089 1.349 1.00 97.31 84 PHE A C 1
ATOM 681 O O . PHE A 1 84 ? -0.163 6.594 0.531 1.00 97.31 84 PHE A O 1
ATOM 688 N N . GLY A 1 85 ? -2.266 7.042 1.187 1.00 96.88 85 GLY A N 1
ATOM 689 C CA . GLY A 1 85 ? -2.901 6.519 -0.021 1.00 96.88 85 GLY A CA 1
ATOM 690 C C . GLY A 1 85 ? -2.485 7.297 -1.272 1.00 96.88 85 GLY A C 1
ATOM 691 O O . GLY A 1 85 ? -2.118 6.705 -2.287 1.00 96.88 85 GLY A O 1
ATOM 692 N N . PHE A 1 86 ? -2.455 8.628 -1.196 1.00 97.31 86 PHE A N 1
ATOM 693 C CA . PHE A 1 86 ? -1.990 9.486 -2.288 1.00 97.31 86 PHE A CA 1
ATOM 694 C C . PHE A 1 86 ? -0.517 9.222 -2.634 1.00 97.31 86 PHE A C 1
ATOM 696 O O . PHE A 1 86 ? -0.177 9.040 -3.806 1.00 97.31 86 PHE A O 1
ATOM 703 N N . ALA A 1 87 ? 0.349 9.123 -1.621 1.00 96.81 87 ALA A N 1
ATOM 704 C CA . ALA A 1 87 ? 1.764 8.797 -1.790 1.00 96.81 87 ALA A CA 1
ATOM 705 C C . ALA A 1 87 ? 1.973 7.402 -2.408 1.00 96.81 87 ALA A C 1
ATOM 707 O O . ALA A 1 87 ? 2.815 7.237 -3.295 1.00 96.81 87 ALA A O 1
ATOM 708 N N . TRP A 1 88 ? 1.157 6.416 -2.026 1.00 96.19 88 TRP A N 1
ATOM 709 C CA . TRP A 1 88 ? 1.129 5.109 -2.682 1.00 96.19 88 TRP A CA 1
ATOM 710 C C . TRP A 1 88 ? 0.761 5.213 -4.168 1.00 96.19 88 TRP A C 1
ATOM 712 O O . TRP A 1 88 ? 1.380 4.556 -5.007 1.00 96.19 88 TRP A O 1
ATOM 722 N N . GLY A 1 89 ? -0.187 6.088 -4.522 1.00 93.75 89 GLY A N 1
ATOM 723 C CA . GLY A 1 89 ? -0.546 6.356 -5.915 1.00 93.75 89 GLY A CA 1
ATOM 724 C C . GLY A 1 89 ? 0.634 6.865 -6.754 1.00 93.75 89 GLY A C 1
ATOM 725 O O . GLY A 1 89 ? 0.807 6.433 -7.895 1.00 93.75 89 GLY A O 1
ATOM 726 N N . ILE A 1 90 ? 1.507 7.699 -6.173 1.00 94.19 90 ILE A N 1
ATOM 727 C CA . ILE A 1 90 ? 2.777 8.108 -6.803 1.00 94.19 90 ILE A CA 1
ATOM 728 C C . ILE A 1 90 ? 3.674 6.881 -7.023 1.00 94.19 90 ILE A C 1
ATOM 730 O O . ILE A 1 90 ? 4.232 6.702 -8.109 1.00 94.19 90 ILE A O 1
ATOM 734 N N . GLY A 1 91 ? 3.759 6.000 -6.022 1.00 92.56 91 GLY A N 1
ATOM 735 C CA . GLY A 1 91 ? 4.450 4.714 -6.120 1.00 92.56 91 GLY A CA 1
ATOM 736 C C . GLY A 1 91 ? 3.965 3.872 -7.305 1.00 92.56 91 GLY A C 1
ATOM 737 O O . GLY A 1 91 ? 4.792 3.376 -8.069 1.00 92.56 91 GLY A O 1
ATOM 738 N N . GLY A 1 92 ? 2.652 3.784 -7.533 1.00 87.75 92 GLY A N 1
ATOM 739 C CA . GLY A 1 92 ? 2.064 3.069 -8.676 1.00 87.75 92 GLY A CA 1
ATOM 740 C C . GLY A 1 92 ? 2.481 3.625 -10.047 1.00 87.75 92 GLY A C 1
ATOM 741 O O . GLY A 1 92 ? 2.714 2.865 -10.988 1.00 87.75 92 GLY A O 1
ATOM 742 N N . ILE A 1 93 ? 2.668 4.940 -10.165 1.00 86.81 93 ILE A N 1
ATOM 743 C CA . ILE A 1 93 ? 3.180 5.563 -11.398 1.00 86.81 93 ILE A CA 1
ATOM 744 C C . ILE A 1 93 ? 4.669 5.237 -11.578 1.00 86.81 93 ILE A C 1
ATOM 746 O O . ILE A 1 93 ? 5.098 4.824 -12.660 1.00 86.81 93 ILE A O 1
ATOM 750 N N . MET A 1 94 ? 5.462 5.356 -10.508 1.00 90.12 94 MET A N 1
ATOM 751 C CA . MET A 1 94 ? 6.888 5.004 -10.520 1.00 90.12 94 MET A CA 1
ATOM 752 C C . MET A 1 94 ? 7.118 3.523 -10.840 1.00 90.12 94 MET A C 1
ATOM 754 O O . MET A 1 94 ? 8.083 3.190 -11.533 1.00 90.12 94 MET A O 1
ATOM 758 N N . PHE A 1 95 ? 6.205 2.646 -10.412 1.00 89.12 95 PHE A N 1
ATOM 759 C CA . PHE A 1 95 ? 6.188 1.241 -10.805 1.00 89.12 95 PHE A CA 1
ATOM 760 C C . PHE A 1 95 ? 6.170 1.123 -12.331 1.00 89.12 95 PHE A C 1
ATOM 762 O O . PHE A 1 95 ? 7.085 0.533 -12.911 1.00 89.12 95 PHE A O 1
ATOM 769 N N . GLY A 1 96 ? 5.193 1.761 -12.987 1.00 83.81 96 GLY A N 1
ATOM 770 C CA . GLY A 1 96 ? 5.062 1.767 -14.446 1.00 83.81 96 GLY A CA 1
ATOM 771 C C . GLY A 1 96 ? 6.289 2.338 -15.162 1.00 83.81 96 GLY A C 1
ATOM 772 O O . GLY A 1 96 ? 6.696 1.804 -16.193 1.00 83.81 96 GLY A O 1
ATOM 773 N N . ILE A 1 97 ? 6.926 3.364 -14.587 1.00 86.19 97 ILE A N 1
ATOM 774 C CA . ILE A 1 97 ? 8.164 3.954 -15.119 1.00 86.19 97 ILE A CA 1
ATOM 775 C C . ILE A 1 97 ? 9.348 2.991 -14.989 1.00 86.19 97 ILE A C 1
ATOM 777 O O . ILE A 1 97 ? 10.192 2.972 -15.878 1.00 86.19 97 ILE A O 1
ATOM 781 N N . SER A 1 98 ? 9.438 2.194 -13.921 1.00 88.25 98 SER A N 1
ATOM 782 C CA . SER A 1 98 ? 10.574 1.285 -13.695 1.00 88.25 98 SER A CA 1
ATOM 783 C C . SER A 1 98 ? 10.567 0.054 -14.611 1.00 88.25 98 SER A C 1
ATOM 785 O O . SER A 1 98 ? 11.635 -0.410 -15.015 1.00 88.25 98 SER A O 1
ATOM 787 N N . VAL A 1 99 ? 9.382 -0.452 -14.982 1.00 86.75 99 VAL A N 1
ATOM 788 C CA . VAL A 1 99 ? 9.226 -1.699 -15.755 1.00 86.75 99 VAL A CA 1
ATOM 789 C C . VAL A 1 99 ? 10.006 -1.680 -17.082 1.00 86.75 99 VAL A C 1
ATOM 791 O O . VAL A 1 99 ? 10.703 -2.658 -17.351 1.00 86.75 99 VAL A O 1
ATOM 794 N N . PRO A 1 100 ? 9.979 -0.610 -17.904 1.00 84.06 100 PRO A N 1
ATOM 795 C CA . PRO A 1 100 ? 10.799 -0.524 -19.115 1.00 84.06 100 PRO A CA 1
ATOM 796 C C . PRO A 1 100 ? 12.317 -0.557 -18.887 1.00 84.06 100 PRO A C 1
ATOM 798 O O . PRO A 1 100 ? 13.042 -0.940 -19.799 1.00 84.06 100 PRO A O 1
ATOM 801 N N . TYR A 1 101 ? 12.809 -0.152 -17.710 1.00 85.88 101 TYR A N 1
ATOM 802 C CA . TYR A 1 101 ? 14.250 -0.110 -17.429 1.00 85.88 101 TYR A CA 1
ATOM 803 C C . TYR A 1 101 ? 14.802 -1.456 -16.969 1.00 85.88 101 TYR A C 1
ATOM 805 O O . TYR A 1 101 ? 15.930 -1.789 -17.315 1.00 85.88 101 TYR A O 1
ATOM 813 N N . ILE A 1 102 ? 14.045 -2.196 -16.152 1.00 88.44 102 ILE A N 1
ATOM 814 C CA . ILE A 1 102 ? 14.557 -3.405 -15.478 1.00 88.44 102 ILE A CA 1
ATOM 815 C C . ILE A 1 102 ? 13.735 -4.670 -15.739 1.00 88.44 102 ILE A C 1
ATOM 817 O O . ILE A 1 102 ? 14.106 -5.762 -15.308 1.00 88.44 102 ILE A O 1
ATOM 821 N N . GLY A 1 103 ? 12.627 -4.539 -16.465 1.00 86.62 103 GLY A N 1
ATOM 822 C CA . GLY A 1 103 ? 11.693 -5.618 -16.747 1.00 86.62 103 GLY A CA 1
ATOM 823 C C . GLY A 1 103 ? 10.715 -5.890 -15.602 1.00 86.62 103 GLY A C 1
ATOM 824 O O . GLY A 1 103 ? 11.003 -5.693 -14.423 1.00 86.62 103 GLY A O 1
ATOM 825 N N . LEU A 1 104 ? 9.543 -6.420 -15.966 1.00 85.25 104 LEU A N 1
ATOM 826 C CA . LEU A 1 104 ? 8.431 -6.664 -15.042 1.00 85.25 104 LEU A CA 1
ATOM 827 C C . LEU A 1 104 ? 8.815 -7.569 -13.862 1.00 85.25 104 LEU A C 1
ATOM 829 O O . LEU A 1 104 ? 8.416 -7.303 -12.734 1.00 85.25 104 LEU A O 1
ATOM 833 N N . SER A 1 105 ? 9.604 -8.618 -14.111 1.00 87.44 105 SER A N 1
ATOM 834 C CA . SER A 1 105 ? 10.011 -9.563 -13.065 1.00 87.44 105 SER A CA 1
ATOM 835 C C . SER A 1 105 ? 10.873 -8.902 -11.990 1.00 87.44 105 SER A C 1
ATOM 837 O O . SER A 1 105 ? 10.663 -9.172 -10.809 1.00 87.44 105 SER A O 1
ATOM 839 N N . LEU A 1 106 ? 11.835 -8.054 -12.379 1.00 90.69 106 LEU A N 1
ATOM 840 C CA . LEU A 1 106 ? 12.736 -7.417 -11.418 1.00 90.69 106 LEU A CA 1
ATOM 841 C C . LEU A 1 106 ? 12.012 -6.315 -10.646 1.00 90.69 106 LEU A C 1
ATOM 843 O O . LEU A 1 106 ? 12.144 -6.242 -9.425 1.00 90.69 106 LEU A O 1
ATOM 847 N N . THR A 1 107 ? 11.186 -5.522 -11.337 1.00 91.31 107 THR A N 1
ATOM 848 C CA . THR A 1 107 ? 10.320 -4.534 -10.689 1.00 91.31 107 THR A CA 1
ATOM 849 C C . THR A 1 107 ? 9.413 -5.191 -9.652 1.00 91.31 107 THR A C 1
ATOM 851 O O . THR A 1 107 ? 9.390 -4.746 -8.508 1.00 91.31 107 THR A O 1
ATOM 854 N N . MET A 1 108 ? 8.695 -6.259 -10.018 1.00 89.06 108 MET A N 1
ATOM 855 C CA . MET A 1 108 ? 7.786 -6.945 -9.097 1.00 89.06 108 MET A CA 1
ATOM 856 C C . MET A 1 108 ? 8.515 -7.526 -7.890 1.00 89.06 108 MET A C 1
ATOM 858 O O . MET A 1 108 ? 8.005 -7.404 -6.787 1.00 89.06 108 MET A O 1
ATOM 862 N N . GLY A 1 109 ? 9.703 -8.113 -8.065 1.00 91.00 109 GLY A N 1
ATOM 863 C CA . GLY A 1 109 ? 10.480 -8.640 -6.940 1.00 91.00 109 GLY A CA 1
ATOM 864 C C . GLY A 1 109 ? 10.909 -7.551 -5.952 1.00 91.00 109 GLY A C 1
ATOM 865 O O . GLY A 1 109 ? 10.725 -7.704 -4.744 1.00 91.00 109 GLY A O 1
ATOM 866 N N . ILE A 1 110 ? 11.438 -6.432 -6.461 1.00 94.12 110 ILE A N 1
ATOM 867 C CA . ILE A 1 110 ? 11.942 -5.330 -5.627 1.00 94.12 110 ILE A CA 1
ATOM 868 C C . ILE A 1 110 ? 10.792 -4.570 -4.954 1.00 94.12 110 ILE A C 1
ATOM 870 O O . ILE A 1 110 ? 10.813 -4.401 -3.737 1.00 94.12 110 ILE A O 1
ATOM 874 N N . VAL A 1 111 ? 9.786 -4.132 -5.722 1.00 93.81 111 VAL A N 1
ATOM 875 C CA . VAL A 1 111 ? 8.663 -3.320 -5.213 1.00 93.81 111 VAL A CA 1
ATOM 876 C C . VAL A 1 111 ? 7.815 -4.142 -4.246 1.00 93.81 111 VAL A C 1
ATOM 878 O O . VAL A 1 111 ? 7.729 -3.780 -3.081 1.00 93.81 111 VAL A O 1
ATOM 881 N N . MET A 1 112 ? 7.298 -5.278 -4.727 1.00 91.81 112 MET A N 1
ATOM 882 C CA . MET A 1 112 ? 7.158 -6.547 -4.006 1.00 91.81 112 MET A CA 1
ATOM 883 C C . MET A 1 112 ? 7.596 -6.587 -2.547 1.00 91.81 112 MET A C 1
ATOM 885 O O . MET A 1 112 ? 6.857 -6.328 -1.592 1.00 91.81 112 MET A O 1
ATOM 889 N N . GLY A 1 113 ? 8.854 -7.003 -2.420 1.00 93.38 113 GLY A N 1
ATOM 890 C CA . GLY A 1 113 ? 9.471 -7.279 -1.146 1.00 93.38 113 GLY A CA 1
ATOM 891 C C . GLY A 1 113 ? 9.661 -6.020 -0.310 1.00 93.38 113 GLY A C 1
ATOM 892 O O . GLY A 1 113 ? 9.486 -6.102 0.900 1.00 93.38 113 GLY A O 1
ATOM 893 N N . LEU A 1 114 ? 9.966 -4.860 -0.906 1.00 95.56 114 LEU A N 1
ATOM 894 C CA . LEU A 1 114 ? 10.119 -3.615 -0.143 1.00 95.56 114 LEU A CA 1
ATOM 895 C C . LEU A 1 114 ? 8.792 -3.132 0.442 1.00 95.56 114 LEU A C 1
ATOM 897 O O . LEU A 1 114 ? 8.759 -2.760 1.611 1.00 95.56 114 LEU A O 1
ATOM 901 N N . ALA A 1 115 ? 7.709 -3.187 -0.335 1.00 94.56 115 ALA A N 1
ATOM 902 C CA . ALA A 1 115 ? 6.378 -2.799 0.110 1.00 94.56 115 ALA A CA 1
ATOM 903 C C . ALA A 1 115 ? 5.913 -3.677 1.278 1.00 94.56 115 ALA A C 1
ATOM 905 O O . ALA A 1 115 ? 5.447 -3.150 2.284 1.00 94.56 115 ALA A O 1
ATOM 906 N N . GLY A 1 116 ? 6.105 -4.999 1.177 1.00 92.69 116 GLY A N 1
ATOM 907 C CA . GLY A 1 116 ? 5.821 -5.923 2.277 1.00 92.69 116 GLY A CA 1
ATOM 908 C C . GLY A 1 116 ? 6.728 -5.687 3.487 1.00 92.69 116 GLY A C 1
ATOM 909 O O . GLY A 1 116 ? 6.246 -5.588 4.608 1.00 92.69 116 GLY A O 1
ATOM 910 N N . THR A 1 117 ? 8.034 -5.516 3.263 1.00 95.06 117 THR A N 1
ATOM 911 C CA . THR A 1 117 ? 9.010 -5.335 4.347 1.00 95.06 117 THR A CA 1
ATOM 912 C C . THR A 1 117 ? 8.737 -4.058 5.136 1.00 95.06 117 THR A C 1
ATOM 914 O O . THR A 1 117 ? 8.545 -4.092 6.348 1.00 95.06 117 THR A O 1
ATOM 917 N N . LEU A 1 118 ? 8.694 -2.915 4.453 1.00 95.25 118 LEU A N 1
ATOM 918 C CA . LEU A 1 118 ? 8.471 -1.620 5.091 1.00 95.25 118 LEU A CA 1
ATOM 919 C C . LEU A 1 118 ? 7.027 -1.482 5.586 1.00 95.25 118 LEU A C 1
ATOM 921 O O . LEU A 1 118 ? 6.800 -0.894 6.640 1.00 95.25 118 LEU A O 1
ATOM 925 N N . GLY A 1 119 ? 6.064 -2.069 4.869 1.00 92.69 119 GLY A N 1
ATOM 926 C CA . GLY A 1 119 ? 4.648 -2.051 5.236 1.00 92.69 119 GLY A CA 1
ATOM 927 C C . GLY A 1 119 ? 4.341 -2.868 6.485 1.00 92.69 119 GLY A C 1
ATOM 928 O O . GLY A 1 119 ? 3.375 -2.567 7.172 1.00 92.69 119 GLY A O 1
ATOM 929 N N . SER A 1 120 ? 5.169 -3.860 6.817 1.00 92.25 120 SER A N 1
ATOM 930 C CA . SER A 1 120 ? 5.100 -4.570 8.098 1.00 92.25 120 SER A CA 1
ATOM 931 C C . SER A 1 120 ? 5.976 -3.928 9.174 1.00 92.25 120 SER A C 1
ATOM 933 O O . SER A 1 120 ? 5.562 -3.859 10.328 1.00 92.25 120 SER A O 1
ATOM 935 N N . LEU A 1 121 ? 7.169 -3.436 8.819 1.00 93.56 121 LEU A N 1
ATOM 936 C CA . LEU A 1 121 ? 8.107 -2.858 9.783 1.00 93.56 121 LEU A CA 1
ATOM 937 C C . LEU A 1 121 ? 7.587 -1.554 10.394 1.00 93.56 121 LEU A C 1
ATOM 939 O O . LEU A 1 121 ? 7.662 -1.388 11.607 1.00 93.56 121 LEU A O 1
ATOM 943 N N . ILE A 1 122 ? 7.073 -0.631 9.574 1.00 92.69 122 ILE A N 1
ATOM 944 C CA . ILE A 1 122 ? 6.650 0.691 10.054 1.00 92.69 122 ILE A CA 1
ATOM 945 C C . ILE A 1 122 ? 5.509 0.562 11.079 1.00 92.69 122 ILE A C 1
ATOM 947 O O . ILE A 1 122 ? 5.674 1.099 12.173 1.00 92.69 122 ILE A O 1
ATOM 951 N N . PRO A 1 123 ? 4.414 -0.183 10.818 1.00 89.00 123 PRO A N 1
ATOM 952 C CA . PRO A 1 123 ? 3.359 -0.352 11.815 1.00 89.00 123 PRO A CA 1
ATOM 953 C C . PRO A 1 123 ? 3.808 -1.154 13.039 1.00 89.00 123 PRO A C 1
ATOM 955 O O . PRO A 1 123 ? 3.410 -0.833 14.152 1.00 89.00 123 PRO A O 1
ATOM 958 N N . LEU A 1 124 ? 4.683 -2.157 12.875 1.00 89.69 124 LEU A N 1
ATOM 959 C CA . LEU A 1 124 ? 5.222 -2.916 14.011 1.00 89.69 124 LEU A CA 1
ATOM 960 C C . LEU A 1 124 ? 5.940 -2.004 15.015 1.00 89.69 124 LEU A C 1
ATOM 962 O O . LEU A 1 124 ? 5.805 -2.197 16.218 1.00 89.69 124 LEU A O 1
ATOM 966 N N . LEU A 1 125 ? 6.688 -1.012 14.528 1.00 88.62 125 LEU A N 1
ATOM 967 C CA . LEU A 1 125 ? 7.408 -0.055 15.373 1.00 88.62 125 LEU A CA 1
ATOM 968 C C . LEU A 1 125 ? 6.495 0.988 16.036 1.00 88.62 125 LEU A C 1
ATOM 970 O O . LEU A 1 125 ? 6.947 1.680 16.944 1.00 88.62 125 LEU A O 1
ATOM 974 N N . GLN A 1 126 ? 5.239 1.108 15.598 1.00 86.81 126 GLN A N 1
ATOM 975 C CA . GLN A 1 126 ? 4.242 1.993 16.208 1.00 86.81 126 GLN A CA 1
ATOM 976 C C . GLN A 1 126 ? 3.520 1.340 17.394 1.00 86.81 126 GLN A C 1
ATOM 978 O O . GLN A 1 126 ? 2.886 2.042 18.176 1.00 86.81 126 GLN A O 1
ATOM 983 N N . ILE A 1 127 ? 3.627 0.017 17.554 1.00 86.44 127 ILE A N 1
ATOM 984 C CA . ILE A 1 127 ? 3.025 -0.707 18.676 1.00 86.44 127 ILE A CA 1
ATOM 985 C C . ILE A 1 127 ? 3.809 -0.409 19.961 1.00 86.44 127 ILE A C 1
ATOM 987 O O . ILE A 1 127 ? 5.032 -0.574 20.022 1.00 86.44 127 ILE A O 1
ATOM 991 N N . GLU A 1 128 ? 3.102 -0.026 21.024 1.00 84.38 128 GLU A N 1
ATOM 992 C CA . GLU A 1 128 ? 3.715 0.163 22.338 1.00 84.38 128 GLU A CA 1
ATOM 993 C C . GLU A 1 128 ? 4.352 -1.138 22.841 1.00 84.38 128 GLU A C 1
ATOM 995 O O . GLU A 1 128 ? 3.756 -2.213 22.793 1.00 84.38 128 GLU A O 1
ATOM 1000 N N . ASN A 1 129 ? 5.591 -1.049 23.332 1.00 87.06 129 ASN A N 1
ATOM 1001 C CA . ASN A 1 129 ? 6.371 -2.202 23.793 1.00 87.06 129 ASN A CA 1
ATOM 1002 C C . ASN A 1 129 ? 6.532 -3.323 22.744 1.00 87.06 129 ASN A C 1
ATOM 1004 O O . ASN A 1 129 ? 6.748 -4.479 23.114 1.00 87.06 129 ASN A O 1
ATOM 1008 N N . ALA A 1 130 ? 6.506 -3.000 21.441 1.00 86.31 130 ALA A N 1
ATOM 1009 C CA . ALA A 1 130 ? 6.634 -3.973 20.350 1.00 86.31 130 ALA A CA 1
ATOM 1010 C C . ALA A 1 130 ? 7.785 -4.973 20.554 1.00 86.31 130 ALA A C 1
ATOM 1012 O O . ALA A 1 130 ? 7.596 -6.171 20.364 1.00 86.31 130 ALA A O 1
ATOM 1013 N N . VAL A 1 131 ? 8.952 -4.499 21.006 1.00 89.19 131 VAL A N 1
ATOM 1014 C CA . VAL A 1 131 ? 10.169 -5.309 21.222 1.00 89.19 131 VAL A CA 1
ATOM 1015 C C . VAL A 1 131 ? 9.972 -6.418 22.261 1.00 89.19 131 VAL A C 1
ATOM 1017 O O . VAL A 1 131 ? 10.631 -7.452 22.196 1.00 89.19 131 VAL A O 1
ATOM 1020 N N . GLN A 1 132 ? 9.059 -6.221 23.213 1.00 89.06 132 GLN A N 1
ATOM 1021 C CA . GLN A 1 132 ? 8.764 -7.183 24.276 1.00 89.06 132 GLN A CA 1
ATOM 1022 C C . GLN A 1 132 ? 7.718 -8.221 23.849 1.00 89.06 132 GLN A C 1
ATOM 1024 O O . GLN A 1 132 ? 7.496 -9.203 24.557 1.00 89.06 132 GLN A O 1
ATOM 1029 N N . THR A 1 133 ? 7.070 -8.029 22.697 1.00 89.06 133 THR A N 1
ATOM 1030 C CA . THR A 1 133 ? 6.059 -8.971 22.217 1.00 89.06 133 THR A CA 1
ATOM 1031 C C . THR A 1 133 ? 6.714 -10.265 21.710 1.00 89.06 133 THR A C 1
ATOM 1033 O O . THR A 1 133 ? 7.723 -10.206 21.001 1.00 89.06 133 THR A O 1
ATOM 1036 N N . PRO A 1 134 ? 6.131 -11.451 21.980 1.00 90.62 134 PRO A N 1
ATOM 1037 C CA . PRO A 1 134 ? 6.691 -12.727 21.522 1.00 90.62 134 PRO A CA 1
ATOM 1038 C C . PRO A 1 134 ? 6.857 -12.825 19.999 1.00 90.62 134 PRO A C 1
ATOM 1040 O O . PRO A 1 134 ? 7.718 -13.548 19.511 1.00 90.62 134 PRO A O 1
ATOM 1043 N N . GLN A 1 135 ? 6.038 -12.091 19.242 1.00 88.56 135 GLN A N 1
ATOM 1044 C CA . GLN A 1 135 ? 6.033 -12.080 17.777 1.00 88.56 135 GLN A CA 1
ATOM 1045 C C . GLN A 1 135 ? 7.172 -11.256 17.154 1.00 88.56 135 GLN A C 1
ATOM 1047 O O . GLN A 1 135 ? 7.579 -11.538 16.026 1.00 88.56 135 GLN A O 1
ATOM 1052 N N . PHE A 1 136 ? 7.717 -10.271 17.874 1.00 92.38 136 PHE A N 1
ATOM 1053 C CA . PHE A 1 136 ? 8.726 -9.345 17.358 1.00 92.38 136 PHE A CA 1
ATOM 1054 C C . PHE A 1 136 ? 9.959 -10.024 16.732 1.00 92.38 136 PHE A C 1
ATOM 1056 O O . PHE A 1 136 ? 10.248 -9.737 15.567 1.00 92.38 136 PHE A O 1
ATOM 1063 N N . PRO A 1 137 ? 10.671 -10.954 17.407 1.00 93.38 137 PRO A N 1
ATOM 1064 C CA . PRO A 1 137 ? 11.872 -11.570 16.832 1.00 93.38 137 PRO A CA 1
ATOM 1065 C C . PRO A 1 137 ? 11.586 -12.363 15.549 1.00 93.38 137 PRO A C 1
ATOM 1067 O O . PRO A 1 137 ? 12.406 -12.366 14.625 1.00 93.38 137 PRO A O 1
ATOM 1070 N N . TYR A 1 138 ? 10.416 -13.003 15.461 1.00 93.69 138 TYR A N 1
ATOM 1071 C CA . TYR A 1 138 ? 10.006 -13.761 14.279 1.00 93.69 138 TYR A CA 1
ATOM 1072 C C . TYR A 1 138 ? 9.721 -12.842 13.090 1.00 93.69 138 TYR A C 1
ATOM 1074 O O . TYR A 1 138 ? 10.200 -13.110 11.986 1.00 93.69 138 TYR A O 1
ATOM 1082 N N . VAL A 1 139 ? 9.005 -11.733 13.317 1.00 92.81 139 VAL A N 1
ATOM 1083 C CA . VAL A 1 139 ? 8.726 -10.746 12.263 1.00 92.81 139 VAL A CA 1
ATOM 1084 C C . VAL A 1 139 ? 10.029 -10.119 11.768 1.00 92.81 139 VAL A C 1
ATOM 1086 O O . VAL A 1 139 ? 10.284 -10.139 10.567 1.00 92.81 139 VAL A O 1
ATOM 1089 N N . ILE A 1 140 ? 10.906 -9.656 12.667 1.00 95.06 140 ILE A N 1
ATOM 1090 C CA . ILE A 1 140 ? 12.200 -9.061 12.286 1.00 95.06 140 ILE A CA 1
ATOM 1091 C C . ILE A 1 140 ? 13.062 -10.043 11.484 1.00 95.06 140 ILE A C 1
ATOM 1093 O O . ILE A 1 140 ? 13.641 -9.666 10.466 1.00 95.06 140 ILE A O 1
ATOM 1097 N N . THR A 1 141 ? 13.105 -11.315 11.883 1.00 95.50 141 THR A N 1
ATOM 1098 C CA . THR A 1 141 ? 13.861 -12.338 11.147 1.00 95.50 141 THR A CA 1
ATOM 1099 C C . THR A 1 141 ? 13.302 -12.541 9.735 1.00 95.50 141 THR A C 1
ATOM 1101 O O . THR A 1 141 ? 14.069 -12.573 8.770 1.00 95.50 141 THR A O 1
ATOM 1104 N N . GLY A 1 142 ? 11.975 -12.608 9.583 1.00 95.00 142 GLY A N 1
ATOM 1105 C CA . GLY A 1 142 ? 11.322 -12.688 8.272 1.00 95.00 142 GLY A CA 1
ATOM 1106 C C . GLY A 1 142 ? 11.620 -11.479 7.377 1.00 95.00 142 GLY A C 1
ATOM 1107 O O . GLY A 1 142 ? 11.902 -11.638 6.185 1.00 95.00 142 GLY A O 1
ATOM 1108 N N . LEU A 1 143 ? 11.638 -10.274 7.954 1.00 95.38 143 LEU A N 1
ATOM 1109 C CA . LEU A 1 143 ? 11.996 -9.040 7.249 1.00 95.38 143 LEU A CA 1
ATOM 1110 C C . LEU A 1 143 ? 13.454 -9.062 6.769 1.00 95.38 143 LEU A C 1
ATOM 1112 O O . LEU A 1 143 ? 13.719 -8.762 5.604 1.00 95.38 143 LEU A O 1
ATOM 1116 N N . CYS A 1 144 ? 14.392 -9.498 7.616 1.00 96.12 144 CYS A N 1
ATOM 1117 C CA . CYS A 1 144 ? 15.800 -9.648 7.240 1.00 96.12 144 CYS A CA 1
ATOM 1118 C C . CYS A 1 144 ? 15.984 -10.632 6.074 1.00 96.12 144 CYS A C 1
ATOM 1120 O O . CYS A 1 144 ? 16.674 -10.315 5.104 1.00 96.12 144 CYS A O 1
ATOM 1122 N N . ILE A 1 145 ? 15.329 -11.799 6.128 1.00 96.44 145 ILE A N 1
ATOM 1123 C CA . ILE A 1 145 ? 15.369 -12.796 5.043 1.00 96.44 145 ILE A CA 1
ATOM 1124 C C . ILE A 1 145 ? 14.825 -12.196 3.739 1.00 96.44 145 ILE A C 1
ATOM 1126 O O . ILE A 1 145 ? 15.416 -12.381 2.673 1.00 96.44 145 ILE A O 1
ATOM 1130 N N . THR A 1 146 ? 13.736 -11.430 3.823 1.00 94.88 146 THR A N 1
ATOM 1131 C CA . THR A 1 146 ? 13.124 -10.774 2.661 1.00 94.88 146 THR A CA 1
ATOM 1132 C C . THR A 1 146 ? 14.078 -9.758 2.025 1.00 94.88 146 THR A C 1
ATOM 1134 O O . THR A 1 146 ? 14.275 -9.785 0.809 1.00 94.88 146 THR A O 1
ATOM 1137 N N . ILE A 1 147 ? 14.754 -8.926 2.827 1.00 95.44 147 ILE A N 1
ATOM 1138 C CA . ILE A 1 147 ? 15.760 -7.960 2.344 1.00 95.44 147 ILE A CA 1
ATOM 1139 C C . ILE A 1 147 ? 16.923 -8.668 1.638 1.00 95.44 147 ILE A C 1
ATOM 1141 O O . ILE A 1 147 ? 17.361 -8.224 0.570 1.00 95.44 147 ILE A O 1
ATOM 1145 N N . VAL A 1 148 ? 17.402 -9.789 2.186 1.00 96.81 148 VAL A N 1
ATOM 1146 C CA . VAL A 1 148 ? 18.444 -10.602 1.540 1.00 96.81 148 VAL A CA 1
ATOM 1147 C C . VAL A 1 148 ? 17.953 -11.123 0.186 1.00 96.81 148 VAL A C 1
ATOM 1149 O O . VAL A 1 148 ? 18.650 -10.963 -0.816 1.00 96.81 148 VAL A O 1
ATOM 1152 N N . GLY A 1 149 ? 16.733 -11.664 0.118 1.00 95.44 149 GLY A N 1
ATOM 1153 C CA . GLY A 1 149 ? 16.135 -12.147 -1.131 1.00 95.44 149 GLY A CA 1
ATOM 1154 C C . GLY A 1 149 ? 16.008 -11.061 -2.207 1.00 95.44 149 GLY A C 1
ATOM 1155 O O . GLY A 1 149 ? 16.380 -11.282 -3.365 1.00 95.44 149 GLY A O 1
ATOM 115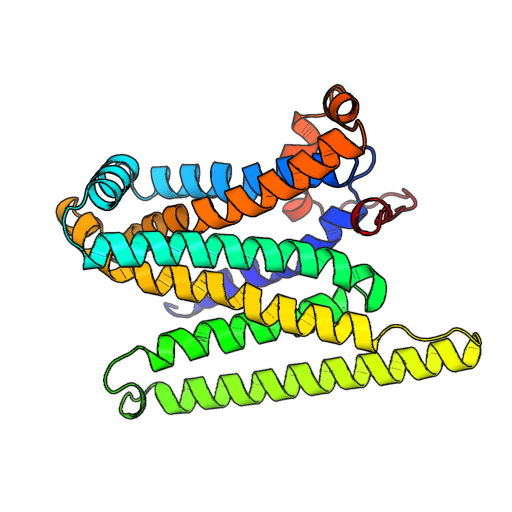6 N N . ILE A 1 150 ? 15.559 -9.860 -1.827 1.00 94.44 150 ILE A N 1
ATOM 1157 C CA . ILE A 1 150 ? 15.484 -8.698 -2.730 1.00 94.44 150 ILE A CA 1
ATOM 1158 C C . ILE A 1 150 ? 16.880 -8.324 -3.235 1.00 94.44 150 ILE A C 1
ATOM 1160 O O . ILE A 1 150 ? 17.065 -8.112 -4.434 1.00 94.44 150 ILE A O 1
ATOM 1164 N N . THR A 1 151 ? 17.869 -8.281 -2.338 1.00 94.38 151 THR A N 1
ATOM 1165 C CA . THR A 1 151 ? 19.252 -7.905 -2.668 1.00 94.38 151 THR A CA 1
ATOM 1166 C C . THR A 1 151 ? 19.870 -8.881 -3.666 1.00 94.38 151 THR A C 1
ATOM 1168 O O . THR A 1 151 ? 20.454 -8.456 -4.665 1.00 94.38 151 THR A O 1
ATOM 1171 N N . LEU A 1 152 ? 19.690 -10.188 -3.449 1.00 95.06 152 LEU A N 1
ATOM 1172 C CA . LEU A 1 152 ? 20.160 -11.226 -4.369 1.00 95.06 152 LEU A CA 1
ATOM 1173 C C . LEU A 1 152 ? 19.475 -11.124 -5.737 1.00 95.06 152 LEU A C 1
ATOM 1175 O O . LEU A 1 152 ? 20.141 -11.214 -6.769 1.00 95.06 152 LEU A O 1
ATOM 1179 N N . THR A 1 153 ? 18.167 -10.867 -5.757 1.00 91.38 153 THR A N 1
ATOM 1180 C CA . THR A 1 153 ? 17.401 -10.713 -7.003 1.00 91.38 153 THR A CA 1
ATOM 1181 C C . THR A 1 153 ? 17.850 -9.475 -7.787 1.00 91.38 153 THR A C 1
ATOM 1183 O O . THR A 1 153 ? 18.092 -9.558 -8.992 1.00 91.38 153 THR A O 1
ATOM 1186 N N . ALA A 1 154 ? 18.038 -8.338 -7.108 1.00 91.81 154 ALA A N 1
ATOM 1187 C CA . ALA A 1 154 ? 18.566 -7.111 -7.704 1.00 91.81 154 ALA A CA 1
ATOM 1188 C C . ALA A 1 154 ? 19.977 -7.322 -8.272 1.00 91.81 154 ALA A C 1
ATOM 1190 O O . ALA A 1 154 ? 20.256 -6.925 -9.405 1.00 91.81 154 ALA A O 1
ATOM 1191 N N . LYS A 1 155 ? 20.848 -8.007 -7.522 1.00 92.81 155 LYS A N 1
ATOM 1192 C CA . LYS A 1 155 ? 22.213 -8.331 -7.944 1.00 92.81 155 LYS A CA 1
ATOM 1193 C C . LYS A 1 155 ? 22.232 -9.214 -9.193 1.00 92.81 155 LYS A C 1
ATOM 1195 O O . LYS A 1 155 ? 22.909 -8.870 -10.161 1.00 92.81 155 LYS A O 1
ATOM 1200 N N . ALA A 1 156 ? 21.432 -10.279 -9.211 1.00 91.81 156 ALA A N 1
ATOM 1201 C CA . ALA A 1 156 ? 21.290 -11.152 -10.374 1.00 91.81 156 ALA A CA 1
ATOM 1202 C C . ALA A 1 156 ? 20.758 -10.396 -11.607 1.00 91.81 156 ALA A C 1
ATOM 1204 O O . ALA A 1 156 ? 21.227 -10.622 -12.723 1.00 91.81 156 ALA A O 1
ATOM 1205 N N . GLY A 1 157 ? 19.822 -9.459 -11.412 1.00 89.94 157 GLY A N 1
ATOM 1206 C CA . GLY A 1 157 ? 19.325 -8.583 -12.475 1.00 89.94 157 GLY A CA 1
ATOM 1207 C C . GLY A 1 157 ? 20.416 -7.691 -13.072 1.00 89.94 157 GLY A C 1
ATOM 1208 O O . GLY A 1 157 ? 20.549 -7.624 -14.293 1.00 89.94 157 GLY A O 1
ATOM 1209 N N . ILE A 1 158 ? 21.238 -7.065 -12.221 1.00 89.56 158 ILE A N 1
ATOM 1210 C CA . ILE A 1 158 ? 22.387 -6.245 -12.644 1.00 89.56 158 ILE A CA 1
ATOM 1211 C C . ILE A 1 158 ? 23.403 -7.078 -13.424 1.00 89.56 158 ILE A C 1
ATOM 1213 O O . ILE A 1 158 ? 23.898 -6.633 -14.458 1.00 89.56 158 ILE A O 1
ATOM 1217 N N . ASP A 1 159 ? 23.729 -8.274 -12.940 1.00 89.88 159 ASP A N 1
ATOM 1218 C CA . ASP A 1 159 ? 24.745 -9.113 -13.572 1.00 89.88 159 ASP A CA 1
ATOM 1219 C C . ASP A 1 159 ? 24.266 -9.639 -14.937 1.00 89.88 159 ASP A C 1
ATOM 1221 O O . ASP A 1 159 ? 25.018 -9.582 -15.911 1.00 89.88 159 ASP A O 1
ATOM 1225 N N . ARG A 1 160 ? 22.986 -10.022 -15.060 1.00 88.50 160 ARG A N 1
ATOM 1226 C CA . ARG A 1 160 ? 22.368 -10.378 -16.351 1.00 88.50 160 ARG A CA 1
ATOM 1227 C C . ARG A 1 160 ? 22.397 -9.220 -17.350 1.00 88.50 160 ARG A C 1
ATOM 1229 O O . ARG A 1 160 ? 22.681 -9.431 -18.529 1.00 88.50 160 ARG A O 1
ATOM 1236 N N . ASP A 1 161 ? 22.067 -8.015 -16.897 1.00 87.31 161 ASP A N 1
ATOM 1237 C CA . ASP A 1 161 ? 22.030 -6.830 -17.752 1.00 87.31 161 ASP A CA 1
ATOM 1238 C C . ASP A 1 161 ? 23.430 -6.419 -18.231 1.00 87.31 161 ASP A C 1
ATOM 1240 O O . ASP A 1 161 ? 23.608 -6.095 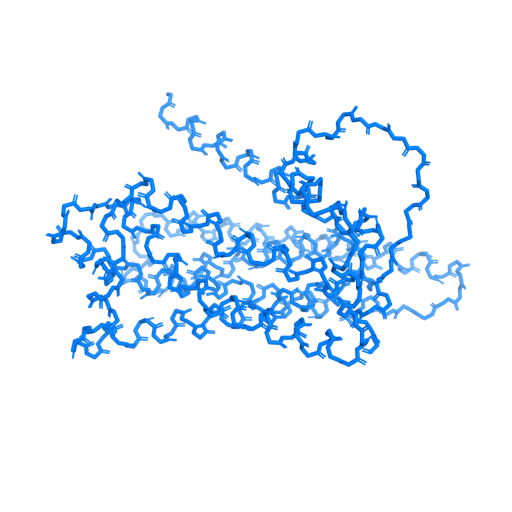-19.405 1.00 87.31 161 ASP A O 1
ATOM 1244 N N . LYS A 1 162 ? 24.449 -6.531 -17.368 1.00 86.06 162 LYS A N 1
ATOM 1245 C CA . LYS A 1 162 ? 25.854 -6.323 -17.752 1.00 86.06 162 LYS A CA 1
ATOM 1246 C C . LYS A 1 162 ? 26.294 -7.277 -18.857 1.00 86.06 162 LYS A C 1
ATOM 1248 O O . LYS A 1 162 ? 26.890 -6.823 -19.830 1.00 86.06 162 LYS A O 1
ATOM 1253 N N . ILE A 1 163 ? 25.974 -8.567 -18.725 1.00 85.94 163 ILE A N 1
ATOM 1254 C CA . ILE A 1 163 ? 26.306 -9.577 -19.740 1.00 85.94 163 ILE A CA 1
ATOM 1255 C C . ILE A 1 163 ? 25.619 -9.217 -21.065 1.00 85.94 163 ILE A C 1
ATOM 1257 O O . ILE A 1 163 ? 26.296 -9.042 -22.076 1.00 85.94 163 ILE A O 1
ATOM 1261 N N . SER A 1 164 ? 24.302 -8.976 -21.057 1.00 82.44 164 SER A N 1
ATOM 1262 C CA . SER A 1 164 ? 23.567 -8.687 -22.297 1.00 82.44 164 SER A CA 1
ATOM 1263 C C . SER A 1 164 ? 23.979 -7.376 -22.978 1.00 82.44 164 SER A C 1
ATOM 1265 O O . SER A 1 164 ? 23.908 -7.303 -24.204 1.00 82.44 164 SER A O 1
ATOM 1267 N N . ASN A 1 165 ? 24.359 -6.342 -22.222 1.00 82.00 165 ASN A N 1
ATOM 1268 C CA . ASN A 1 165 ? 24.790 -5.062 -22.792 1.00 82.00 165 ASN A CA 1
ATOM 1269 C C . ASN A 1 165 ? 26.242 -5.100 -23.277 1.00 82.00 165 ASN A C 1
ATOM 1271 O O . ASN A 1 165 ? 26.556 -4.449 -24.273 1.00 82.00 165 ASN A O 1
ATOM 1275 N N . SER A 1 166 ? 27.109 -5.897 -22.639 1.00 74.44 166 SER A N 1
ATOM 1276 C CA . SER A 1 166 ? 28.477 -6.124 -23.124 1.00 74.44 166 SER A CA 1
ATOM 1277 C C . SER A 1 166 ? 28.501 -6.785 -24.506 1.00 74.44 166 SER A C 1
ATOM 1279 O O . SER A 1 166 ? 29.330 -6.434 -25.338 1.00 74.44 166 SER A O 1
ATOM 1281 N N . GLU A 1 167 ? 27.526 -7.651 -24.796 1.00 73.81 167 GLU A N 1
ATOM 1282 C CA . GLU A 1 167 ? 27.349 -8.268 -26.116 1.00 73.81 167 GLU A CA 1
ATOM 1283 C C . GLU A 1 167 ? 26.794 -7.293 -27.172 1.00 73.81 167 GLU A C 1
ATOM 1285 O O . GLU A 1 167 ? 27.009 -7.492 -28.367 1.00 73.81 167 GLU A O 1
ATOM 1290 N N . LYS A 1 168 ? 26.079 -6.238 -26.754 1.00 75.44 168 LYS A N 1
ATOM 1291 C CA . LYS A 1 168 ? 25.346 -5.314 -27.645 1.00 75.44 168 LYS A CA 1
ATOM 1292 C C . LYS A 1 168 ? 25.960 -3.914 -27.775 1.00 75.44 168 LYS A C 1
ATOM 1294 O O . LYS A 1 168 ? 25.468 -3.131 -28.580 1.00 75.44 168 LYS A O 1
ATOM 1299 N N . ASN A 1 169 ? 27.015 -3.587 -27.021 1.00 71.00 169 ASN A N 1
ATOM 1300 C CA . ASN A 1 169 ? 27.604 -2.237 -26.931 1.00 71.00 169 ASN A CA 1
ATOM 1301 C C . ASN A 1 169 ? 26.588 -1.127 -26.568 1.00 71.00 169 ASN A C 1
ATOM 1303 O O . ASN A 1 169 ? 26.746 0.031 -26.961 1.00 71.00 169 ASN A O 1
ATOM 1307 N N . GLU A 1 170 ? 25.547 -1.454 -25.800 1.00 75.12 170 GLU A N 1
ATOM 1308 C CA . GLU A 1 170 ? 24.530 -0.493 -25.356 1.00 75.12 170 GLU A CA 1
ATOM 1309 C C . GLU A 1 170 ? 24.822 0.028 -23.937 1.00 75.12 170 GLU A C 1
ATOM 1311 O O . GLU A 1 170 ? 25.335 -0.684 -23.071 1.00 75.12 170 GLU A O 1
ATOM 1316 N N . LYS A 1 171 ? 24.493 1.302 -23.671 1.00 71.00 171 LYS A N 1
ATOM 1317 C CA . LYS A 1 171 ? 24.604 1.880 -22.322 1.00 71.00 171 LYS A CA 1
ATOM 1318 C C . LYS A 1 171 ? 23.453 1.385 -21.447 1.00 71.00 171 LYS A C 1
ATOM 1320 O O . LYS A 1 171 ? 22.292 1.685 -21.718 1.00 71.00 171 LYS A O 1
ATOM 1325 N N . SER A 1 172 ? 23.789 0.701 -20.357 1.00 74.31 172 SER A N 1
ATOM 1326 C CA . SER A 1 172 ? 22.804 0.241 -19.380 1.00 74.31 172 SER A CA 1
ATOM 1327 C C . SER A 1 172 ? 22.223 1.393 -18.556 1.00 74.31 172 SER A C 1
ATOM 1329 O O . SER A 1 172 ? 22.953 2.156 -17.921 1.00 74.31 172 SER A O 1
ATOM 1331 N N . ASN A 1 173 ? 20.892 1.464 -18.501 1.00 85.44 173 ASN A N 1
ATOM 1332 C CA . ASN A 1 173 ? 20.150 2.341 -17.591 1.00 85.44 173 ASN A CA 1
ATOM 1333 C C . ASN A 1 173 ? 19.568 1.575 -16.385 1.00 85.44 173 ASN A C 1
ATOM 1335 O O . ASN A 1 173 ? 18.678 2.091 -15.701 1.00 85.44 173 ASN A O 1
ATOM 1339 N N . ILE A 1 174 ? 20.055 0.357 -16.100 1.00 88.19 174 ILE A N 1
ATOM 1340 C CA . ILE A 1 174 ? 19.470 -0.516 -15.070 1.00 88.19 174 ILE A CA 1
ATOM 1341 C C . ILE A 1 174 ? 19.512 0.110 -13.675 1.00 88.19 174 ILE A C 1
ATOM 1343 O O . ILE A 1 174 ? 18.539 0.019 -12.933 1.00 88.19 174 ILE A O 1
ATOM 1347 N N . PHE A 1 175 ? 20.596 0.814 -13.333 1.00 88.38 175 PHE A N 1
ATOM 1348 C CA . PHE A 1 175 ? 20.744 1.449 -12.021 1.00 88.38 175 PHE A CA 1
ATOM 1349 C C . PHE A 1 175 ? 19.648 2.489 -11.765 1.00 88.38 175 PHE A C 1
ATOM 1351 O O . PHE A 1 175 ? 19.058 2.519 -10.686 1.00 88.38 175 PHE A O 1
ATOM 1358 N N . LYS A 1 176 ? 19.313 3.291 -12.786 1.00 89.94 176 LYS A N 1
ATOM 1359 C CA . LYS A 1 176 ? 18.212 4.259 -12.718 1.00 89.94 176 LYS A CA 1
ATOM 1360 C C . LYS A 1 176 ? 16.886 3.547 -12.459 1.00 89.94 176 LYS A C 1
ATOM 1362 O O . LYS A 1 176 ? 16.115 3.983 -11.611 1.00 89.94 176 LYS A O 1
ATOM 1367 N N . GLY A 1 177 ? 16.636 2.442 -13.155 1.00 91.25 177 GLY A N 1
ATOM 1368 C CA . GLY A 1 177 ? 15.421 1.659 -12.968 1.00 91.25 177 GLY A CA 1
ATOM 1369 C C . GLY A 1 177 ? 15.321 0.994 -11.590 1.00 91.25 177 GLY A C 1
ATOM 1370 O O . GLY A 1 177 ? 14.252 1.029 -10.988 1.00 91.25 177 GLY A O 1
ATOM 1371 N N . ILE A 1 178 ? 16.429 0.472 -11.050 1.00 93.50 178 ILE A N 1
ATOM 1372 C CA . ILE A 1 178 ? 16.488 -0.074 -9.683 1.00 93.50 178 ILE A CA 1
ATOM 1373 C C . ILE A 1 178 ? 16.219 1.022 -8.650 1.00 93.50 178 ILE A C 1
ATOM 1375 O O . ILE A 1 178 ? 15.426 0.808 -7.740 1.00 93.50 178 ILE A O 1
ATOM 1379 N N . LEU A 1 179 ? 16.817 2.206 -8.804 1.00 94.12 179 LEU A N 1
ATOM 1380 C CA . LEU A 1 179 ? 16.580 3.324 -7.889 1.00 94.12 179 LEU A CA 1
ATOM 1381 C C . LEU A 1 179 ? 15.102 3.746 -7.884 1.00 94.12 179 LEU A C 1
ATOM 1383 O O . LEU A 1 179 ? 14.512 3.919 -6.819 1.00 94.12 179 LEU A O 1
ATOM 1387 N N . ILE A 1 180 ? 14.483 3.841 -9.066 1.00 94.19 180 ILE A N 1
ATOM 1388 C CA . ILE A 1 180 ? 13.046 4.126 -9.197 1.00 94.19 180 ILE A CA 1
ATOM 1389 C C . ILE A 1 180 ? 12.215 3.015 -8.538 1.00 94.19 180 ILE A C 1
ATOM 1391 O O . ILE A 1 180 ? 11.253 3.324 -7.840 1.00 94.19 180 ILE A O 1
ATOM 1395 N N . ALA A 1 181 ? 12.592 1.743 -8.710 1.00 94.38 181 ALA A N 1
ATOM 1396 C CA . ALA A 1 181 ? 11.905 0.611 -8.088 1.00 94.38 181 ALA A CA 1
ATOM 1397 C C . ALA A 1 181 ? 12.019 0.620 -6.552 1.00 94.38 181 ALA A C 1
ATOM 1399 O O . ALA A 1 181 ? 11.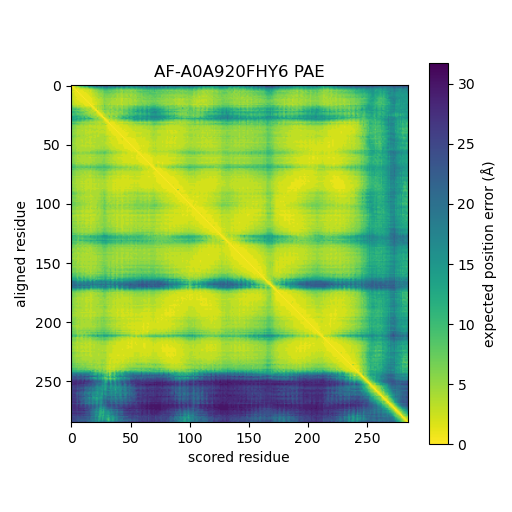049 0.295 -5.873 1.00 94.38 181 ALA A O 1
ATOM 1400 N N . ILE A 1 182 ? 13.156 1.039 -5.989 1.00 95.38 182 ILE A N 1
ATOM 1401 C CA . ILE A 1 182 ? 13.328 1.173 -4.534 1.00 95.38 182 ILE A CA 1
ATOM 1402 C C . ILE A 1 182 ? 12.415 2.270 -3.979 1.00 95.38 182 ILE A C 1
ATOM 1404 O O . ILE A 1 182 ? 11.687 2.031 -3.015 1.00 95.38 182 ILE A O 1
ATOM 1408 N N . ILE A 1 183 ? 12.406 3.450 -4.610 1.00 95.81 183 ILE A N 1
ATOM 1409 C CA . ILE A 1 183 ? 11.531 4.560 -4.198 1.00 95.81 183 ILE A CA 1
ATOM 1410 C C . ILE A 1 183 ? 10.059 4.151 -4.338 1.00 95.81 183 ILE A C 1
ATOM 1412 O O . ILE A 1 183 ? 9.261 4.384 -3.435 1.00 95.81 183 ILE A O 1
ATOM 1416 N N . CYS A 1 184 ? 9.711 3.477 -5.436 1.00 95.06 184 CYS A N 1
ATOM 1417 C CA . CYS A 1 184 ? 8.389 2.899 -5.648 1.00 95.06 184 CYS A CA 1
ATOM 1418 C C . CYS A 1 184 ? 8.005 1.918 -4.529 1.00 95.06 184 CYS A C 1
ATOM 1420 O O . CYS A 1 184 ? 6.900 2.020 -4.002 1.00 95.06 184 CYS A O 1
ATOM 1422 N N . GLY A 1 185 ? 8.901 1.010 -4.132 1.00 94.88 185 GLY A N 1
ATOM 1423 C CA . GLY A 1 185 ? 8.680 0.066 -3.034 1.00 94.88 185 GLY A CA 1
ATOM 1424 C C . GLY A 1 185 ? 8.428 0.756 -1.693 1.00 94.88 185 GLY A C 1
ATOM 1425 O O . GLY A 1 185 ? 7.481 0.403 -0.994 1.00 94.88 185 GLY A O 1
ATOM 1426 N N . ALA A 1 186 ? 9.209 1.790 -1.376 1.00 95.75 186 ALA A N 1
ATOM 1427 C CA . ALA A 1 186 ? 9.039 2.583 -0.158 1.00 95.75 186 ALA A CA 1
ATOM 1428 C C . ALA A 1 186 ? 7.742 3.411 -0.150 1.00 95.75 186 ALA A C 1
ATOM 1430 O O . ALA A 1 186 ? 7.072 3.508 0.872 1.00 95.75 186 ALA A O 1
ATOM 1431 N N . LEU A 1 187 ? 7.338 3.977 -1.289 1.00 96.12 187 LEU A N 1
ATOM 1432 C CA . LEU A 1 187 ? 6.028 4.624 -1.408 1.00 96.12 187 LEU A CA 1
ATOM 1433 C C . LEU A 1 187 ? 4.891 3.598 -1.339 1.00 96.12 187 LEU A C 1
ATOM 1435 O O . LEU A 1 187 ? 3.829 3.878 -0.790 1.00 96.12 187 LEU A O 1
ATOM 1439 N N . SER A 1 188 ? 5.124 2.390 -1.855 1.00 94.38 188 SER A N 1
ATOM 1440 C CA . SER A 1 188 ? 4.124 1.325 -1.880 1.00 94.38 188 SER A CA 1
ATOM 1441 C C . SER A 1 188 ? 3.804 0.778 -0.484 1.00 94.38 188 SER A C 1
ATOM 1443 O O . SER A 1 188 ? 2.677 0.351 -0.238 1.00 94.38 188 SER A O 1
ATOM 1445 N N . SER A 1 189 ? 4.748 0.822 0.460 1.00 95.44 189 SER A N 1
ATOM 1446 C CA . SER A 1 189 ? 4.470 0.433 1.848 1.00 95.44 189 SER A CA 1
ATOM 1447 C C . SER A 1 189 ? 3.553 1.407 2.582 1.00 95.44 189 SER A C 1
ATOM 1449 O O . SER A 1 189 ? 2.882 1.003 3.529 1.00 95.44 189 SER A O 1
ATOM 1451 N N . LEU A 1 190 ? 3.489 2.673 2.151 1.00 96.12 190 LEU A N 1
ATOM 1452 C CA . LEU A 1 190 ? 2.686 3.697 2.825 1.00 96.12 190 LEU A CA 1
ATOM 1453 C C . LEU A 1 190 ? 1.194 3.365 2.817 1.00 96.12 190 LEU A C 1
ATOM 1455 O O . LEU A 1 190 ? 0.497 3.738 3.749 1.00 96.12 190 LEU A O 1
ATOM 1459 N N . LEU A 1 191 ? 0.710 2.603 1.835 1.00 95.31 191 LEU A N 1
ATOM 1460 C CA . LEU A 1 191 ? -0.680 2.146 1.821 1.00 95.31 191 LEU A CA 1
ATOM 1461 C C . LEU A 1 191 ? -1.029 1.317 3.063 1.00 95.31 191 LEU A C 1
ATOM 1463 O O . LEU A 1 191 ? -2.058 1.558 3.685 1.00 95.31 191 LEU A O 1
ATOM 1467 N N . ALA A 1 192 ? -0.155 0.380 3.443 1.00 94.31 192 ALA A N 1
ATOM 1468 C CA . ALA A 1 192 ? -0.338 -0.427 4.646 1.00 94.31 192 ALA A CA 1
ATOM 1469 C C . ALA A 1 192 ? -0.229 0.434 5.912 1.00 94.31 192 ALA A C 1
ATOM 1471 O O . ALA A 1 192 ? -1.030 0.285 6.825 1.00 94.31 192 ALA A O 1
ATOM 1472 N N . VAL A 1 193 ? 0.711 1.385 5.939 1.00 94.88 193 VAL A N 1
ATOM 1473 C CA . VAL A 1 193 ? 0.875 2.320 7.066 1.00 94.88 193 VAL A CA 1
ATOM 1474 C C . VAL A 1 193 ? -0.365 3.195 7.256 1.00 94.88 193 VAL A C 1
ATOM 1476 O O . VAL A 1 193 ? -0.843 3.347 8.375 1.00 94.88 193 VAL A O 1
ATOM 1479 N N . GLY A 1 194 ? -0.908 3.749 6.170 1.00 95.81 194 GLY A N 1
ATOM 1480 C CA . GLY A 1 194 ? -2.120 4.562 6.210 1.00 95.81 194 GLY A CA 1
ATOM 1481 C C . GLY A 1 194 ? -3.353 3.764 6.605 1.00 95.81 194 GLY A C 1
ATOM 1482 O O . GLY A 1 194 ? -4.178 4.277 7.352 1.00 95.81 194 GLY A O 1
ATOM 1483 N N . HIS A 1 195 ? -3.455 2.511 6.154 1.00 95.88 195 HIS A N 1
ATOM 1484 C CA . HIS A 1 195 ? -4.530 1.611 6.567 1.00 95.88 195 HIS A CA 1
ATOM 1485 C C . HIS A 1 195 ? -4.463 1.321 8.063 1.00 95.88 195 HIS A C 1
ATOM 1487 O O . HIS A 1 195 ? -5.427 1.617 8.763 1.00 95.88 195 HIS A O 1
ATOM 1493 N N . THR A 1 196 ? -3.324 0.847 8.570 1.00 93.94 196 THR A N 1
ATOM 1494 C CA . THR A 1 196 ? -3.171 0.553 10.000 1.00 93.94 196 THR A CA 1
ATOM 1495 C C . THR A 1 196 ? -3.392 1.796 10.861 1.00 93.94 196 THR A C 1
ATOM 1497 O O . THR A 1 196 ? -4.070 1.713 11.877 1.00 93.94 196 THR A O 1
ATOM 1500 N N . GLY A 1 197 ? -2.896 2.961 10.429 1.00 92.56 197 GLY A N 1
ATOM 1501 C CA . GLY A 1 197 ? -2.996 4.206 11.193 1.00 92.56 197 GLY A CA 1
ATOM 1502 C C . GLY A 1 197 ? -4.417 4.750 11.384 1.00 92.56 197 GLY A C 1
ATOM 1503 O O . GLY A 1 197 ? -4.634 5.498 12.327 1.00 92.56 197 GLY A O 1
ATOM 1504 N N . VAL A 1 198 ? -5.376 4.395 10.520 1.00 95.06 198 VAL A N 1
ATOM 1505 C CA . VAL A 1 198 ? -6.796 4.791 10.659 1.00 95.06 198 VAL A CA 1
ATOM 1506 C C . VAL A 1 198 ? -7.691 3.633 11.107 1.00 95.06 198 VAL A C 1
ATOM 1508 O O . VAL A 1 198 ? -8.853 3.834 11.453 1.00 95.06 198 VAL A O 1
ATOM 1511 N N . ASN A 1 199 ? -7.171 2.403 11.090 1.00 95.06 199 ASN A N 1
ATOM 1512 C CA . ASN A 1 199 ? -7.956 1.198 11.330 1.00 95.06 199 ASN A CA 1
ATOM 1513 C C . ASN A 1 199 ? -8.538 1.145 12.746 1.00 95.06 199 ASN A C 1
ATOM 1515 O O . ASN A 1 199 ? -9.687 0.734 12.894 1.00 95.06 199 ASN A O 1
ATOM 1519 N N . ASP A 1 200 ? -7.782 1.560 13.762 1.00 92.44 200 ASP A N 1
ATOM 1520 C CA . ASP A 1 200 ? -8.229 1.486 15.158 1.00 92.44 200 ASP A CA 1
ATOM 1521 C C . ASP A 1 200 ? -9.367 2.479 15.434 1.00 92.44 200 ASP A C 1
ATOM 1523 O O . ASP A 1 200 ? -10.405 2.092 15.971 1.00 92.44 200 ASP A O 1
ATOM 1527 N N . ASP A 1 201 ? -9.239 3.716 14.944 1.00 94.38 201 ASP A N 1
ATOM 1528 C CA . ASP A 1 201 ? -10.283 4.745 15.043 1.00 94.38 201 ASP A CA 1
ATOM 1529 C C . ASP A 1 201 ? -11.570 4.328 14.318 1.00 94.38 201 ASP A C 1
ATOM 1531 O O . ASP A 1 201 ? -12.678 4.447 14.848 1.00 94.38 201 ASP A O 1
ATOM 1535 N N . VAL A 1 202 ? -11.437 3.792 13.100 1.00 95.31 202 VAL A N 1
ATOM 1536 C CA . VAL A 1 202 ? -12.581 3.286 12.327 1.00 95.31 202 VAL A CA 1
ATOM 1537 C C . VAL A 1 202 ? -13.211 2.082 13.013 1.00 95.31 202 VAL A C 1
ATOM 1539 O O . VAL A 1 202 ? -14.433 1.967 13.015 1.00 95.31 202 VAL A O 1
ATOM 1542 N N . SER A 1 203 ? -12.410 1.200 13.613 1.00 94.94 203 SER A N 1
ATOM 1543 C CA . SER A 1 203 ? -12.915 0.029 14.336 1.00 94.94 203 SER A CA 1
ATOM 1544 C C . SER A 1 203 ? -13.703 0.425 15.579 1.00 94.94 203 SER A C 1
ATOM 1546 O O . SER A 1 203 ? -14.745 -0.172 15.847 1.00 94.94 203 SER A O 1
ATOM 1548 N N . LEU A 1 204 ? -13.268 1.467 16.291 1.00 94.25 204 LEU A N 1
ATOM 1549 C CA . LEU A 1 204 ? -13.999 2.006 17.434 1.00 94.25 204 LEU A CA 1
ATOM 1550 C C . LEU A 1 204 ? -15.359 2.573 17.009 1.00 94.25 204 LEU A C 1
ATOM 1552 O O . LEU A 1 204 ? -16.376 2.217 17.599 1.00 94.25 204 LEU A O 1
ATOM 1556 N N . ILE A 1 205 ? -15.409 3.359 15.931 1.00 94.56 205 ILE A N 1
ATOM 1557 C CA . ILE A 1 205 ? -16.673 3.901 15.404 1.00 94.56 205 ILE A CA 1
ATOM 1558 C C . ILE A 1 205 ? -17.573 2.780 14.863 1.00 94.56 205 ILE A C 1
ATOM 1560 O O . ILE A 1 205 ? -18.779 2.783 15.100 1.00 94.56 205 ILE A O 1
ATOM 1564 N N . ALA A 1 206 ? -17.003 1.806 14.150 1.00 94.81 206 ALA A N 1
ATOM 1565 C CA . ALA A 1 206 ? -17.733 0.673 13.584 1.00 94.81 206 ALA A CA 1
ATOM 1566 C C . ALA A 1 206 ? -18.355 -0.226 14.666 1.00 94.81 206 ALA A C 1
ATOM 1568 O O . ALA A 1 206 ? -19.440 -0.773 14.450 1.00 94.81 206 ALA A O 1
ATOM 1569 N N . SER A 1 207 ? -17.725 -0.324 15.844 1.00 94.75 207 SER A N 1
ATOM 1570 C CA . SER A 1 207 ? -18.263 -1.087 16.977 1.00 94.75 207 SER A CA 1
ATOM 1571 C C . SER A 1 207 ? -19.623 -0.558 17.450 1.00 94.75 207 SER A C 1
ATOM 1573 O O . SER A 1 207 ? -20.490 -1.340 17.838 1.00 94.75 207 SER A O 1
ATOM 1575 N N . GLU A 1 208 ? -19.881 0.746 17.302 1.00 94.00 208 GLU A N 1
ATOM 1576 C CA . GLU A 1 208 ? -21.177 1.356 17.624 1.00 94.00 208 GLU A CA 1
ATOM 1577 C C . GLU A 1 208 ? -22.307 0.891 16.689 1.00 94.00 208 GLU A C 1
ATOM 1579 O O . GLU A 1 208 ? -23.483 0.970 17.041 1.00 94.00 208 GLU A O 1
ATOM 1584 N N . PHE A 1 209 ? -21.952 0.377 15.509 1.00 92.75 209 PHE A N 1
ATOM 1585 C CA . PHE A 1 209 ? -22.866 -0.223 14.534 1.00 92.75 209 PHE A CA 1
ATOM 1586 C C . PHE A 1 209 ? -22.885 -1.761 14.629 1.00 92.75 209 PHE A C 1
ATOM 1588 O O . PHE A 1 209 ? -23.457 -2.427 13.770 1.00 92.75 209 PHE A O 1
ATOM 1595 N N . GLY A 1 210 ? -22.245 -2.348 15.650 1.00 92.69 210 GLY A N 1
ATOM 1596 C CA . GLY A 1 210 ? -22.129 -3.801 15.810 1.00 92.69 210 GLY A CA 1
ATOM 1597 C C . GLY A 1 210 ? -21.188 -4.467 14.798 1.00 92.69 210 GLY A C 1
ATOM 1598 O O . GLY A 1 210 ? -21.312 -5.664 14.537 1.00 92.69 210 GLY A O 1
ATOM 1599 N N . VAL A 1 211 ? -20.264 -3.706 14.201 1.00 92.25 211 VAL A N 1
ATOM 1600 C CA . VAL A 1 211 ? -19.309 -4.188 13.194 1.00 92.25 211 VAL A CA 1
ATOM 1601 C C . VAL A 1 211 ? -17.918 -4.277 13.813 1.00 92.25 211 VAL A C 1
ATOM 1603 O O . VAL A 1 211 ? -17.324 -3.264 14.166 1.00 92.25 211 VAL A O 1
ATOM 1606 N N . GLU A 1 212 ? -17.359 -5.486 13.888 1.00 89.19 212 GLU A N 1
ATOM 1607 C CA . GLU A 1 212 ? -16.069 -5.727 14.547 1.00 89.19 212 GLU A CA 1
ATOM 1608 C C . GLU A 1 212 ? -15.039 -6.438 13.653 1.00 89.19 212 GLU A C 1
ATOM 1610 O O . GLU A 1 212 ? -15.347 -7.064 12.628 1.00 89.19 212 GLU A O 1
ATOM 1615 N N . GLY A 1 213 ? -13.772 -6.340 14.065 1.00 86.25 213 GLY A N 1
ATOM 1616 C CA . GLY A 1 213 ? -12.649 -7.088 13.506 1.00 86.25 213 GLY A CA 1
ATOM 1617 C C . GLY A 1 213 ? -12.435 -6.853 12.010 1.00 86.25 213 GLY A C 1
ATOM 1618 O O . GLY A 1 213 ? -12.285 -5.725 11.540 1.00 86.25 213 GLY A O 1
ATOM 1619 N N . ARG A 1 214 ? -12.407 -7.945 11.235 1.00 85.94 214 ARG A N 1
ATOM 1620 C CA . ARG A 1 214 ? -12.099 -7.920 9.794 1.00 85.94 214 ARG A CA 1
ATOM 1621 C C . ARG A 1 214 ? -13.029 -6.998 9.002 1.00 85.94 214 ARG A C 1
ATOM 1623 O O . ARG A 1 214 ? -12.581 -6.378 8.043 1.00 85.94 214 ARG A O 1
ATOM 1630 N N . ASN A 1 215 ? -14.307 -6.934 9.371 1.00 91.31 215 ASN A N 1
ATOM 1631 C CA . ASN A 1 215 ? -15.304 -6.182 8.615 1.00 91.31 215 ASN A CA 1
ATOM 1632 C C . ASN A 1 215 ? -15.133 -4.667 8.806 1.00 91.31 215 ASN A C 1
ATOM 1634 O O . ASN A 1 215 ? -15.202 -3.930 7.826 1.00 91.31 215 ASN A O 1
ATOM 1638 N N . ALA A 1 216 ? -14.802 -4.211 10.018 1.00 91.69 216 ALA A N 1
ATOM 1639 C CA . ALA A 1 216 ? -14.459 -2.809 10.265 1.00 91.69 216 ALA A CA 1
ATOM 1640 C C . ALA A 1 216 ? -13.214 -2.382 9.467 1.00 91.69 216 ALA A C 1
ATOM 1642 O O . ALA A 1 216 ? -13.176 -1.309 8.864 1.00 91.69 216 ALA A O 1
ATOM 1643 N N . SER A 1 217 ? -12.236 -3.285 9.352 1.00 94.06 217 SER A N 1
ATOM 1644 C CA . SER A 1 217 ? -11.019 -3.045 8.576 1.00 94.06 217 SER A CA 1
ATOM 1645 C C . SER A 1 217 ? -11.268 -2.800 7.079 1.00 94.06 217 SER A C 1
ATOM 1647 O O . SER A 1 217 ? -10.501 -2.080 6.435 1.00 94.06 217 SER A O 1
ATOM 1649 N N . LEU A 1 218 ? -12.361 -3.335 6.514 1.00 94.38 218 LEU A N 1
ATOM 1650 C CA . LEU A 1 218 ? -12.776 -3.057 5.130 1.00 94.38 218 LEU A CA 1
ATOM 1651 C C . LEU A 1 218 ? -13.197 -1.596 4.930 1.00 94.38 218 LEU A C 1
ATOM 1653 O O . LEU A 1 218 ? -13.002 -1.046 3.847 1.00 94.38 218 LEU A O 1
ATOM 1657 N N . VAL A 1 219 ? -13.747 -0.958 5.966 1.00 95.75 219 VAL A N 1
ATOM 1658 C CA . VAL A 1 219 ? -14.128 0.459 5.928 1.00 95.75 219 VAL A CA 1
ATOM 1659 C C . VAL A 1 219 ? -12.879 1.344 5.939 1.00 95.75 219 VAL A C 1
ATOM 1661 O O . VAL A 1 219 ? -12.783 2.275 5.140 1.00 95.75 219 VAL A O 1
ATOM 1664 N N . ALA A 1 220 ? -11.871 0.999 6.749 1.00 95.81 220 ALA A N 1
ATOM 1665 C CA . ALA A 1 220 ? -10.582 1.695 6.768 1.00 95.81 220 ALA A CA 1
ATOM 1666 C C . ALA A 1 220 ? -9.881 1.668 5.394 1.00 95.81 220 ALA A C 1
ATOM 1668 O O . ALA A 1 220 ? -9.322 2.676 4.958 1.00 95.81 220 ALA A O 1
ATOM 1669 N N . TRP A 1 221 ? -9.977 0.552 4.658 1.00 95.88 221 TRP A N 1
ATOM 1670 C CA . TRP A 1 221 ? -9.455 0.453 3.288 1.00 95.88 221 TRP A CA 1
ATOM 1671 C C . TRP A 1 221 ? -10.076 1.475 2.332 1.00 95.88 221 TRP A C 1
ATOM 1673 O O . TRP A 1 221 ? -9.355 2.049 1.513 1.00 95.88 221 TRP A O 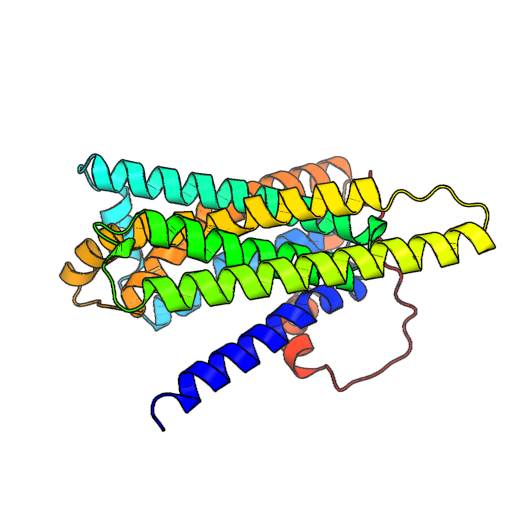1
ATOM 1683 N N . LEU A 1 222 ? -11.380 1.751 2.449 1.00 96.62 222 LEU A N 1
ATOM 1684 C CA . LEU A 1 222 ? -12.046 2.749 1.606 1.00 96.62 222 LEU A CA 1
ATOM 1685 C C . LEU A 1 222 ? -11.453 4.148 1.810 1.00 96.62 222 LEU A C 1
ATOM 1687 O O . LEU A 1 222 ? -11.269 4.871 0.834 1.00 96.62 222 LEU A O 1
ATOM 1691 N N . ILE A 1 223 ? -11.089 4.508 3.046 1.00 97.00 223 ILE A N 1
ATOM 1692 C CA . ILE A 1 223 ? -10.503 5.819 3.369 1.00 97.00 223 ILE A CA 1
ATOM 1693 C C . ILE A 1 223 ? -9.145 5.991 2.684 1.00 97.00 223 ILE A C 1
ATOM 1695 O O . ILE A 1 223 ? -8.904 6.994 2.011 1.00 97.00 223 ILE A O 1
ATOM 1699 N N . VAL A 1 224 ? -8.266 4.994 2.797 1.00 96.75 224 VAL A N 1
ATOM 1700 C CA . VAL A 1 224 ? -6.939 5.039 2.162 1.00 96.75 224 VAL A CA 1
ATOM 1701 C C . VAL A 1 224 ? -7.068 5.058 0.633 1.00 96.75 224 VAL A C 1
ATOM 1703 O O . VAL A 1 224 ? -6.338 5.782 -0.056 1.00 96.75 224 VAL A O 1
ATOM 1706 N N . PHE A 1 225 ? -8.030 4.309 0.080 1.00 96.56 225 PHE A N 1
ATOM 1707 C CA . PHE A 1 225 ? -8.255 4.269 -1.363 1.00 96.56 225 PHE A CA 1
ATOM 1708 C C . PHE A 1 225 ? -8.742 5.590 -1.957 1.00 96.56 225 PHE A C 1
ATOM 1710 O O . PHE A 1 225 ? -8.466 5.829 -3.131 1.00 96.56 225 PHE A O 1
ATOM 1717 N N . ILE A 1 226 ? -9.361 6.487 -1.183 1.00 96.69 226 ILE A N 1
ATOM 1718 C CA . ILE A 1 226 ? -9.703 7.838 -1.661 1.00 96.69 226 ILE A CA 1
ATOM 1719 C C . ILE A 1 226 ? -8.440 8.582 -2.113 1.00 96.69 226 ILE A C 1
ATOM 1721 O O . ILE A 1 226 ? -8.396 9.117 -3.223 1.00 96.69 226 ILE A O 1
ATOM 1725 N N . GLY A 1 227 ? -7.388 8.569 -1.290 1.00 95.50 227 GLY A N 1
ATOM 1726 C CA . GLY A 1 227 ? -6.112 9.203 -1.626 1.00 95.50 227 GLY A CA 1
ATOM 1727 C C . GLY A 1 227 ? -5.422 8.534 -2.813 1.00 95.50 227 GLY A C 1
ATOM 1728 O O . GLY A 1 227 ? -4.973 9.206 -3.746 1.00 95.50 227 GLY A O 1
ATOM 1729 N N . ALA A 1 228 ? -5.398 7.200 -2.809 1.00 94.94 228 ALA A N 1
ATOM 1730 C CA . ALA A 1 228 ? -4.817 6.402 -3.884 1.00 94.94 228 ALA A CA 1
ATOM 1731 C C . ALA A 1 228 ? -5.496 6.658 -5.236 1.00 94.94 228 ALA A C 1
ATOM 1733 O O . ALA A 1 228 ? -4.822 6.872 -6.250 1.00 94.94 228 ALA A O 1
ATOM 1734 N N . PHE A 1 229 ? -6.827 6.679 -5.243 1.00 95.12 229 PHE A N 1
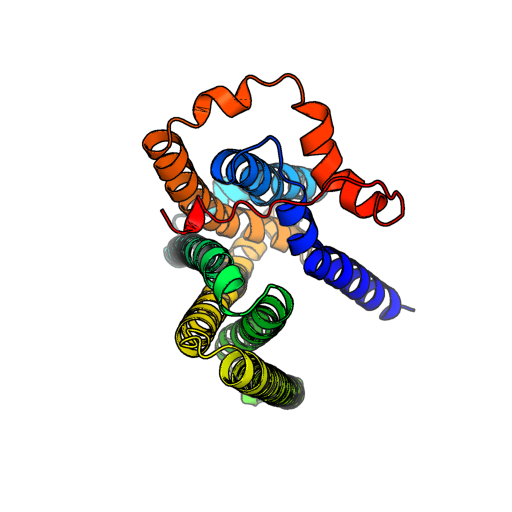ATOM 1735 C CA . PHE A 1 229 ? -7.637 6.965 -6.417 1.00 95.12 229 PHE A CA 1
ATOM 1736 C C . PHE A 1 229 ? -7.400 8.392 -6.918 1.00 95.12 229 PHE A C 1
ATOM 1738 O O . PHE A 1 229 ? -7.185 8.580 -8.117 1.00 95.12 229 PHE A O 1
ATOM 1745 N N . ALA A 1 230 ? -7.359 9.378 -6.014 1.00 95.62 230 ALA A N 1
ATOM 1746 C CA . ALA A 1 230 ? -7.140 10.778 -6.364 1.00 95.62 230 ALA A CA 1
ATOM 1747 C C . ALA A 1 230 ? -5.834 10.980 -7.147 1.00 95.62 230 ALA A C 1
ATOM 1749 O O . ALA A 1 230 ? -5.871 11.512 -8.255 1.00 95.62 230 ALA A O 1
ATOM 1750 N N . MET A 1 231 ? -4.691 10.501 -6.641 1.00 94.81 231 MET A N 1
ATOM 1751 C CA . MET A 1 231 ? -3.412 10.648 -7.353 1.00 94.81 231 MET A CA 1
ATOM 1752 C C . MET A 1 231 ? -3.435 9.957 -8.724 1.00 94.81 231 MET A C 1
ATOM 1754 O O . MET A 1 231 ? -3.030 10.537 -9.734 1.00 94.81 231 MET A O 1
ATOM 1758 N N . ASN A 1 232 ? -3.941 8.723 -8.782 1.00 91.88 232 ASN A N 1
ATOM 1759 C CA . ASN A 1 232 ? -3.968 7.948 -10.020 1.00 91.88 232 ASN A CA 1
ATOM 1760 C C . ASN A 1 232 ? -4.852 8.590 -11.100 1.00 91.88 232 ASN A C 1
ATOM 1762 O O . ASN A 1 232 ? -4.449 8.650 -12.264 1.00 91.88 232 ASN A O 1
ATOM 1766 N N . ILE A 1 233 ? -6.030 9.099 -10.727 1.00 90.94 233 ILE A N 1
ATOM 1767 C CA . ILE A 1 233 ? -6.933 9.788 -11.655 1.00 90.94 233 ILE A CA 1
ATOM 1768 C C . ILE A 1 233 ? -6.407 11.158 -12.053 1.00 90.94 233 ILE A C 1
ATOM 1770 O O . ILE A 1 233 ? -6.526 11.512 -13.222 1.00 90.94 233 ILE A O 1
ATOM 1774 N N . LEU A 1 234 ? -5.792 11.916 -11.142 1.00 92.25 234 LEU A N 1
ATOM 1775 C CA . LEU A 1 234 ? -5.189 13.204 -11.489 1.00 92.25 234 LEU A CA 1
ATOM 1776 C C . LEU A 1 234 ? -4.095 13.029 -12.548 1.00 92.25 234 LEU A C 1
ATOM 1778 O O . LEU A 1 234 ? -4.087 13.740 -13.553 1.00 92.25 234 LEU A O 1
ATOM 1782 N N . TYR A 1 235 ? -3.213 12.042 -12.371 1.00 89.25 235 TYR A N 1
ATOM 1783 C CA . TYR A 1 235 ? -2.144 11.774 -13.332 1.00 89.25 235 TYR A CA 1
ATOM 1784 C C . TYR A 1 235 ? -2.667 11.223 -14.663 1.00 89.25 235 TYR A C 1
ATOM 1786 O O . TYR A 1 235 ? -2.301 11.716 -15.733 1.00 89.25 235 TYR A O 1
ATOM 1794 N N . ALA A 1 236 ? -3.553 10.226 -14.617 1.00 86.25 236 ALA A N 1
ATOM 1795 C CA . ALA A 1 236 ? -4.114 9.651 -15.833 1.00 86.25 236 ALA A CA 1
ATOM 1796 C C . ALA A 1 236 ? -4.999 10.660 -16.583 1.00 86.25 236 ALA A C 1
ATOM 1798 O O . ALA A 1 236 ? -4.932 10.740 -17.805 1.00 86.25 236 ALA A O 1
ATOM 1799 N N . GLY A 1 237 ? -5.767 11.482 -15.864 1.00 85.00 237 GLY A N 1
ATOM 1800 C CA . GLY A 1 237 ? -6.560 12.581 -16.413 1.00 85.00 237 GLY A CA 1
ATOM 1801 C C . GLY A 1 237 ? -5.694 13.645 -17.084 1.00 85.00 237 GLY A C 1
ATOM 1802 O O . GLY A 1 237 ? -5.983 14.047 -18.211 1.00 85.00 237 GLY A O 1
ATOM 1803 N N . PHE A 1 238 ? -4.583 14.033 -16.451 1.00 86.88 238 PHE A N 1
ATOM 1804 C CA . PHE A 1 238 ? -3.597 14.925 -17.062 1.00 86.88 238 PHE A CA 1
ATOM 1805 C C . PHE A 1 238 ? -3.064 14.363 -18.389 1.00 86.88 238 PHE A C 1
ATOM 1807 O O . PHE A 1 238 ? -3.052 15.069 -19.400 1.00 86.88 238 PHE A O 1
ATOM 1814 N N . LEU A 1 239 ? -2.685 13.081 -18.426 1.00 83.12 239 LEU A N 1
ATOM 1815 C CA . LEU A 1 239 ? -2.212 12.445 -19.658 1.00 83.12 239 LEU A CA 1
ATOM 1816 C C . LEU A 1 239 ? -3.324 12.274 -20.707 1.00 83.12 239 LEU A C 1
ATOM 1818 O O . LEU A 1 239 ? -3.053 12.432 -21.895 1.00 83.12 239 LEU A O 1
ATOM 1822 N N . LEU A 1 240 ? -4.573 12.005 -20.306 1.00 83.44 240 LEU A N 1
ATOM 1823 C CA . LEU A 1 240 ? -5.719 11.928 -21.224 1.00 83.44 240 LEU A CA 1
ATOM 1824 C C . LEU A 1 240 ? -5.926 13.244 -21.981 1.00 83.44 240 LEU A C 1
ATOM 1826 O O . LEU A 1 240 ? -6.152 13.215 -23.195 1.00 83.44 240 LEU A O 1
ATOM 1830 N N . ILE A 1 241 ? -5.813 14.372 -21.271 1.00 84.12 241 ILE A N 1
ATOM 1831 C CA . ILE A 1 241 ? -5.898 15.722 -21.839 1.00 84.12 241 ILE A CA 1
ATOM 1832 C C . ILE A 1 241 ? -4.685 15.994 -22.730 1.00 84.12 241 ILE A C 1
ATOM 1834 O O . ILE A 1 241 ? -4.853 16.340 -23.898 1.00 84.12 241 ILE A O 1
ATOM 1838 N N . LYS A 1 242 ? -3.466 15.765 -22.223 1.00 82.81 242 LYS A N 1
ATOM 1839 C CA . LYS A 1 242 ? -2.214 15.996 -22.967 1.00 82.81 242 LYS A CA 1
ATOM 1840 C C . LYS A 1 242 ? -2.162 15.198 -24.279 1.00 82.81 242 LYS A C 1
ATOM 1842 O O . LYS A 1 242 ? -1.750 15.731 -25.306 1.00 82.81 242 LYS A O 1
ATOM 1847 N N . ASN A 1 243 ? -2.603 13.940 -24.259 1.00 81.25 243 ASN A N 1
ATOM 1848 C CA . ASN A 1 243 ? -2.494 13.012 -25.390 1.00 81.25 243 ASN A CA 1
ATOM 1849 C C . ASN A 1 243 ? -3.767 12.933 -26.259 1.00 81.25 243 ASN A C 1
ATOM 1851 O O . ASN A 1 243 ? -3.816 12.108 -27.181 1.00 81.25 243 ASN A O 1
ATOM 1855 N N . ASN A 1 244 ? -4.786 13.766 -25.983 1.00 76.06 244 ASN A N 1
ATOM 1856 C CA . ASN A 1 244 ? -6.095 13.771 -26.657 1.00 76.06 244 ASN A CA 1
ATOM 1857 C C . ASN A 1 244 ? -6.691 12.359 -26.813 1.00 76.06 244 ASN A C 1
ATOM 1859 O O . ASN A 1 244 ? -7.188 11.959 -27.868 1.00 76.06 244 ASN A O 1
ATOM 1863 N N . SER A 1 245 ? -6.604 11.560 -25.751 1.00 67.38 245 SER A N 1
ATOM 1864 C CA . SER A 1 245 ? -6.960 10.137 -25.773 1.00 67.38 245 SER A CA 1
ATOM 1865 C C . SER A 1 245 ? -8.442 9.870 -25.474 1.00 67.38 245 SER A C 1
ATOM 1867 O O . SER A 1 245 ? -8.859 8.713 -25.456 1.00 67.38 245 SER A O 1
ATOM 1869 N N . PHE A 1 246 ? -9.262 10.913 -25.299 1.00 60.25 246 PHE A N 1
ATOM 1870 C CA . PHE A 1 246 ? -10.698 10.793 -25.010 1.00 60.25 246 PHE A CA 1
ATOM 1871 C C . PHE A 1 246 ? -11.480 10.018 -26.082 1.00 60.25 246 PHE A C 1
ATOM 1873 O O . PHE A 1 246 ? -12.408 9.280 -25.755 1.00 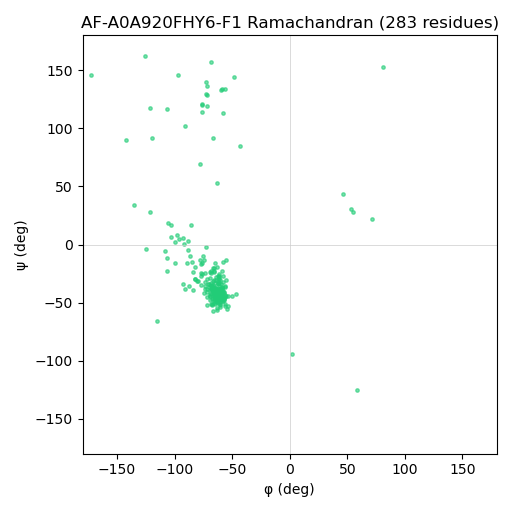60.25 246 PHE A O 1
ATOM 1880 N N . SER A 1 247 ? -11.068 10.100 -27.352 1.00 55.75 247 SER A N 1
ATOM 1881 C CA . SER A 1 247 ? -11.703 9.362 -28.455 1.00 55.75 247 SER A CA 1
ATOM 1882 C C . SER A 1 247 ? -11.545 7.839 -28.342 1.00 55.75 247 SER A C 1
ATOM 1884 O O . SER A 1 247 ? -12.360 7.102 -28.898 1.00 55.75 247 SER A O 1
ATOM 1886 N N . SER A 1 248 ? -10.566 7.351 -27.567 1.00 57.34 248 SER A N 1
ATOM 1887 C CA . SER A 1 248 ? -10.355 5.918 -27.324 1.00 57.34 248 SER A CA 1
ATOM 1888 C C . SER A 1 248 ? -11.476 5.281 -26.494 1.00 57.34 248 SER A C 1
ATOM 1890 O O . SER A 1 248 ? -11.673 4.070 -26.586 1.00 57.34 248 SER A O 1
ATOM 1892 N N . PHE A 1 249 ? -12.228 6.067 -25.712 1.00 57.72 249 PHE A N 1
ATOM 1893 C CA . PHE A 1 249 ? -13.381 5.574 -24.947 1.00 57.72 249 PHE A CA 1
ATOM 1894 C C . PHE A 1 249 ? -14.624 5.328 -25.822 1.00 57.72 249 PHE A C 1
ATOM 1896 O O . PHE A 1 249 ? -15.533 4.614 -25.401 1.00 57.72 249 PHE A O 1
ATOM 1903 N N . SER A 1 250 ? -14.648 5.871 -27.048 1.00 49.09 250 SER A N 1
ATOM 1904 C CA . SER A 1 250 ? -15.772 5.770 -27.996 1.00 49.09 250 SER A CA 1
ATOM 1905 C C . SER A 1 250 ? -15.887 4.389 -28.668 1.00 49.09 250 SER A C 1
ATOM 1907 O O . SER A 1 250 ? -16.883 4.067 -29.317 1.00 49.09 250 SER A O 1
ATOM 1909 N N . ILE A 1 251 ? -14.885 3.519 -28.500 1.00 49.59 251 ILE A N 1
ATOM 1910 C CA . ILE A 1 251 ? -14.919 2.168 -29.059 1.00 49.59 251 ILE A CA 1
ATOM 1911 C C . ILE A 1 251 ? -15.841 1.284 -28.210 1.00 49.59 251 ILE A C 1
ATOM 1913 O O . ILE A 1 251 ? -15.630 1.066 -27.018 1.00 49.59 251 ILE A O 1
ATOM 1917 N N . ARG A 1 252 ? -16.869 0.754 -28.881 1.00 43.06 252 ARG A N 1
ATOM 1918 C CA . ARG A 1 252 ? -17.958 -0.128 -28.426 1.00 43.06 252 ARG A CA 1
ATOM 1919 C C . ARG A 1 252 ? -17.459 -1.509 -27.931 1.00 43.06 252 ARG A C 1
ATOM 1921 O O . ARG A 1 252 ? -17.912 -2.548 -28.400 1.00 43.06 252 ARG A O 1
ATOM 1928 N N . VAL A 1 253 ? -16.500 -1.528 -27.000 1.00 47.38 253 VAL A N 1
ATOM 1929 C CA . VAL A 1 253 ? -15.890 -2.718 -26.360 1.00 47.38 253 VAL A CA 1
ATOM 1930 C C . VAL A 1 253 ? -15.783 -2.494 -24.839 1.00 47.38 253 VAL A C 1
ATOM 1932 O O . VAL A 1 253 ? -14.860 -2.941 -24.173 1.00 47.38 253 VAL A O 1
ATOM 1935 N N . GLN A 1 254 ? -16.743 -1.787 -24.246 1.00 50.09 254 GLN A N 1
ATOM 1936 C CA . GLN A 1 254 ? -16.693 -1.430 -22.822 1.00 50.09 254 GLN A CA 1
ATOM 1937 C C . GLN A 1 254 ? -16.984 -2.639 -21.907 1.00 50.09 254 GLN A C 1
ATOM 1939 O O . GLN A 1 254 ? -16.312 -2.823 -20.898 1.00 50.09 254 GLN A O 1
ATOM 1944 N N . ALA A 1 255 ? -17.878 -3.554 -22.305 1.00 42.44 255 ALA A N 1
ATOM 1945 C CA . ALA A 1 255 ? -18.220 -4.726 -21.487 1.00 42.44 255 ALA A CA 1
ATOM 1946 C C . ALA A 1 255 ? -17.157 -5.846 -21.519 1.00 42.44 255 ALA A C 1
ATOM 1948 O O . ALA A 1 255 ? -16.911 -6.495 -20.507 1.00 42.44 255 ALA A O 1
ATOM 1949 N N . LYS A 1 256 ? -16.483 -6.069 -22.659 1.00 42.22 256 LYS A N 1
ATOM 1950 C CA . LYS A 1 256 ? -15.487 -7.151 -22.810 1.00 42.22 256 LYS A CA 1
ATOM 1951 C C . LYS A 1 256 ? -14.139 -6.856 -22.151 1.00 42.22 256 LYS A C 1
ATOM 1953 O O . LYS A 1 256 ? -13.447 -7.805 -21.815 1.00 42.22 256 LYS A O 1
ATOM 1958 N N . LEU A 1 257 ? -13.760 -5.589 -21.968 1.00 47.16 257 LEU A N 1
ATOM 1959 C CA . LEU A 1 257 ? -12.488 -5.201 -21.339 1.00 47.16 257 LEU A CA 1
ATOM 1960 C C . LEU A 1 257 ? -12.601 -5.102 -19.815 1.00 47.16 257 LEU A C 1
ATOM 1962 O O . LEU A 1 257 ? -11.691 -5.538 -19.117 1.00 47.16 257 LEU A O 1
ATOM 1966 N N . ILE A 1 258 ? -13.744 -4.638 -19.298 1.00 46.97 258 ILE A N 1
ATOM 1967 C CA . ILE A 1 258 ? -14.060 -4.708 -17.864 1.00 46.97 258 ILE A CA 1
ATOM 1968 C C . ILE A 1 258 ? -14.196 -6.176 -17.461 1.00 46.97 258 ILE A C 1
ATOM 1970 O O . ILE A 1 258 ? -13.483 -6.634 -16.574 1.00 46.97 258 ILE A O 1
ATOM 1974 N N . MET A 1 259 ? -14.998 -6.954 -18.199 1.00 40.19 259 MET A N 1
ATOM 1975 C CA . MET A 1 259 ? -15.066 -8.399 -17.994 1.00 40.19 259 MET A CA 1
ATOM 1976 C C . MET A 1 259 ? -13.730 -9.069 -18.316 1.00 40.19 259 MET A C 1
ATOM 1978 O O . MET A 1 259 ? -13.422 -10.056 -17.690 1.00 40.19 259 MET A O 1
ATOM 1982 N N . GLY A 1 260 ? -12.892 -8.525 -19.199 1.00 44.97 260 GLY A N 1
ATOM 1983 C CA . GLY A 1 260 ? -11.536 -9.002 -19.481 1.00 44.97 260 GLY A CA 1
ATOM 1984 C C . GLY A 1 260 ? -10.566 -8.797 -18.319 1.00 44.97 260 GLY A C 1
ATOM 1985 O O . GLY A 1 260 ? -9.806 -9.706 -18.032 1.00 44.97 260 GLY A O 1
ATOM 1986 N N . ASN A 1 261 ? -10.637 -7.691 -17.574 1.00 45.16 261 ASN A N 1
ATOM 1987 C CA . ASN A 1 261 ? -9.835 -7.501 -16.356 1.00 45.16 261 ASN A CA 1
ATOM 1988 C C . ASN A 1 261 ? -10.168 -8.549 -15.274 1.00 45.16 261 ASN A C 1
ATOM 1990 O O . ASN A 1 261 ? -9.277 -8.958 -14.538 1.00 45.16 261 ASN A O 1
ATOM 1994 N N . TYR A 1 262 ? -11.418 -9.031 -15.210 1.00 47.53 262 TYR A N 1
ATOM 1995 C CA . TYR A 1 262 ? -11.845 -10.091 -14.278 1.00 47.53 262 TYR A CA 1
ATOM 1996 C C . TYR A 1 262 ? -11.759 -11.510 -14.852 1.00 47.53 262 TYR A C 1
ATOM 1998 O O . TYR A 1 262 ? -11.478 -12.466 -14.142 1.00 47.53 262 TYR A O 1
ATOM 2006 N N . CYS A 1 263 ? -12.005 -11.669 -16.147 1.00 38.03 263 CYS A N 1
ATOM 2007 C CA . CYS A 1 263 ? -12.054 -12.945 -16.852 1.00 38.03 263 CYS A CA 1
ATOM 2008 C C . CYS A 1 263 ? -10.667 -13.327 -17.378 1.00 38.03 263 CYS A C 1
ATOM 2010 O O . CYS A 1 263 ? -10.447 -14.497 -17.638 1.00 38.03 263 CYS A O 1
ATOM 2012 N N . TRP A 1 264 ? -9.693 -12.408 -17.444 1.00 41.56 264 TRP A N 1
ATOM 2013 C CA . TRP A 1 264 ? -8.273 -12.733 -17.638 1.00 41.56 264 TRP A CA 1
ATOM 2014 C C . TRP A 1 264 ? -7.721 -13.562 -16.480 1.00 41.56 264 TRP A C 1
ATOM 2016 O O . TRP A 1 264 ? -7.011 -14.536 -16.716 1.00 41.56 264 TRP A O 1
ATOM 2026 N N . TYR A 1 265 ? -8.148 -13.265 -15.248 1.00 42.50 265 TYR A N 1
ATOM 2027 C CA . TYR A 1 265 ? -7.868 -14.106 -14.085 1.00 42.50 265 TYR A CA 1
ATOM 2028 C C . TYR A 1 265 ? -8.412 -15.543 -14.236 1.00 42.50 265 TYR A C 1
ATOM 2030 O O . TYR A 1 265 ? -7.858 -16.464 -13.644 1.00 42.50 265 TYR A O 1
ATOM 2038 N N . LEU A 1 266 ? -9.424 -15.760 -15.090 1.00 34.28 266 LEU A N 1
ATOM 2039 C CA . LEU A 1 266 ? -9.960 -17.079 -15.470 1.00 34.28 266 LEU A CA 1
ATOM 2040 C C . LEU A 1 266 ? -9.432 -17.603 -16.832 1.00 34.28 266 LEU A C 1
ATOM 2042 O O . LEU A 1 266 ? -9.545 -18.792 -17.120 1.00 34.28 266 LEU A O 1
ATOM 2046 N N . LEU A 1 267 ? -8.843 -16.748 -17.679 1.00 33.91 267 LEU A N 1
ATOM 2047 C CA . LEU A 1 267 ? -8.457 -17.017 -19.077 1.00 33.91 267 LEU A CA 1
ATOM 2048 C C . LEU A 1 267 ? -6.947 -17.204 -19.284 1.00 33.91 267 LEU A C 1
ATOM 2050 O O . LEU A 1 267 ? -6.483 -17.202 -20.425 1.00 33.91 267 LEU A O 1
ATOM 2054 N N . VAL A 1 268 ? -6.184 -17.481 -18.222 1.00 38.00 268 VAL A N 1
ATOM 2055 C CA . VAL A 1 268 ? -4.779 -17.935 -18.326 1.00 38.00 268 VAL A CA 1
ATOM 2056 C C . VAL A 1 268 ? -4.635 -19.201 -19.206 1.00 38.00 268 VAL A C 1
ATOM 2058 O O . VAL A 1 268 ? -3.545 -19.501 -19.683 1.00 38.00 268 VAL A O 1
ATOM 2061 N N . CYS A 1 269 ? -5.734 -19.890 -19.544 1.00 30.38 269 CYS A N 1
ATOM 2062 C CA . CYS A 1 269 ? -5.739 -21.076 -20.408 1.00 30.38 269 CYS A CA 1
ATOM 2063 C C . CYS A 1 269 ? -6.136 -20.872 -21.887 1.00 30.38 269 CYS A C 1
ATOM 2065 O O . CYS A 1 269 ? -6.182 -21.870 -22.609 1.00 30.38 269 CYS A O 1
ATOM 2067 N N . ARG A 1 270 ? -6.426 -19.660 -22.401 1.00 31.48 270 ARG A N 1
ATOM 2068 C CA . ARG A 1 270 ? -6.862 -19.518 -23.815 1.00 31.48 270 ARG A CA 1
ATOM 2069 C C . ARG A 1 270 ? -5.933 -18.650 -24.666 1.00 31.48 270 ARG A C 1
ATOM 2071 O O . ARG A 1 270 ? -6.080 -17.442 -24.793 1.00 31.48 270 ARG A O 1
ATOM 2078 N N . THR A 1 271 ? -4.982 -19.340 -25.287 1.00 46.09 271 THR A N 1
ATOM 2079 C CA . THR A 1 271 ? -4.082 -18.889 -26.354 1.00 46.09 271 THR A CA 1
ATOM 2080 C C . THR A 1 271 ? -4.797 -18.177 -27.514 1.00 46.09 271 THR A C 1
ATOM 2082 O O . THR A 1 271 ? -5.862 -18.615 -27.949 1.00 46.09 271 THR A O 1
ATOM 2085 N N . ARG A 1 272 ? -4.154 -17.148 -28.101 1.00 32.78 272 ARG A N 1
ATOM 2086 C CA . ARG A 1 272 ? -3.969 -17.008 -29.567 1.00 32.78 272 ARG A CA 1
ATOM 2087 C C . ARG A 1 272 ? -3.043 -15.848 -29.965 1.00 32.78 272 ARG A C 1
ATOM 2089 O O . ARG A 1 272 ? -3.017 -14.797 -29.339 1.00 32.78 272 ARG A O 1
ATOM 2096 N N . ASN A 1 273 ? -2.306 -16.100 -31.049 1.00 34.06 273 ASN A N 1
ATOM 2097 C CA . ASN A 1 273 ? -1.366 -15.250 -31.787 1.00 34.06 273 ASN A CA 1
ATOM 2098 C C . ASN A 1 273 ? -1.831 -13.799 -32.026 1.00 34.06 273 ASN A C 1
ATOM 2100 O O . ASN A 1 273 ? -2.298 -13.462 -33.112 1.00 34.06 273 ASN A O 1
ATOM 2104 N N . VAL A 1 274 ? -1.606 -12.911 -31.064 1.00 37.53 274 VAL A N 1
ATOM 2105 C CA . VAL A 1 274 ? -1.557 -11.464 -31.308 1.00 37.53 274 VAL A CA 1
ATOM 2106 C C . VAL A 1 274 ? -0.185 -11.008 -30.844 1.00 37.53 274 VAL A C 1
ATOM 2108 O O . VAL A 1 274 ? 0.157 -11.205 -29.680 1.00 37.53 274 VAL A O 1
ATOM 2111 N N . ARG A 1 275 ? 0.642 -10.479 -31.759 1.00 30.58 275 ARG A N 1
ATOM 2112 C CA . ARG A 1 275 ? 1.954 -9.922 -31.397 1.00 30.58 275 ARG A CA 1
ATOM 2113 C C . ARG A 1 275 ? 1.712 -8.808 -30.369 1.00 30.58 275 ARG A C 1
ATOM 2115 O O . ARG A 1 275 ? 1.118 -7.799 -30.741 1.00 30.58 275 ARG A O 1
ATOM 2122 N N . PRO A 1 276 ? 2.141 -8.971 -29.111 1.00 36.81 276 PRO A N 1
ATOM 2123 C CA . PRO A 1 276 ? 1.886 -7.982 -28.081 1.00 36.81 276 PRO A CA 1
ATOM 2124 C C . PRO A 1 276 ? 2.835 -6.805 -28.308 1.00 36.81 276 PRO A C 1
ATOM 2126 O O . PRO A 1 276 ? 4.054 -6.961 -28.215 1.00 36.81 276 PRO A O 1
ATOM 2129 N N . ARG A 1 277 ? 2.294 -5.633 -28.644 1.00 35.09 277 ARG A N 1
ATOM 2130 C CA . ARG A 1 277 ? 3.048 -4.379 -28.621 1.00 35.09 277 ARG A CA 1
ATOM 2131 C C . ARG A 1 277 ? 2.852 -3.774 -27.233 1.00 35.09 277 ARG A C 1
ATOM 2133 O O . ARG A 1 277 ? 1.813 -3.199 -26.946 1.00 35.09 277 ARG A O 1
ATOM 2140 N N . CYS A 1 278 ? 3.850 -3.899 -26.357 1.00 38.47 278 CYS A N 1
ATOM 2141 C CA . CYS A 1 278 ? 3.890 -3.085 -25.142 1.00 38.47 278 CYS A CA 1
ATOM 2142 C C . CYS A 1 278 ? 4.092 -1.622 -25.562 1.00 38.47 278 CYS A C 1
ATOM 2144 O O . CYS A 1 278 ? 5.222 -1.174 -25.738 1.00 38.47 278 CYS A O 1
ATOM 2146 N N . SER A 1 279 ? 3.010 -0.871 -25.768 1.00 40.09 279 SER A N 1
ATOM 2147 C CA . SER A 1 279 ? 3.086 0.575 -25.979 1.00 40.09 279 SER A CA 1
ATOM 2148 C C . SER A 1 279 ? 3.282 1.281 -24.632 1.00 40.09 279 SER A C 1
ATOM 2150 O O . SER A 1 279 ? 2.407 1.995 -24.149 1.00 40.09 279 SER A O 1
ATOM 2152 N N . THR A 1 280 ? 4.458 1.117 -24.022 1.00 46.00 280 THR A N 1
ATOM 2153 C CA . THR A 1 280 ? 4.883 1.913 -22.854 1.00 46.00 280 THR A CA 1
ATOM 2154 C C . THR A 1 280 ? 5.242 3.355 -23.226 1.00 46.00 280 THR A C 1
ATOM 2156 O O . THR A 1 280 ? 5.530 4.158 -22.344 1.00 46.00 280 THR A O 1
ATOM 2159 N N . ASN A 1 281 ? 5.171 3.713 -24.515 1.00 40.56 281 ASN A N 1
ATOM 2160 C CA . ASN A 1 281 ? 5.473 5.046 -25.048 1.00 40.56 281 ASN A CA 1
ATOM 2161 C C . ASN A 1 281 ? 4.624 6.185 -24.451 1.00 40.56 281 ASN A C 1
ATOM 2163 O O . ASN A 1 281 ? 4.979 7.341 -24.649 1.00 40.56 281 ASN A O 1
ATOM 2167 N N . GLY A 1 282 ? 3.515 5.888 -23.761 1.00 43.19 282 GLY A N 1
ATOM 2168 C CA . GLY A 1 282 ? 2.713 6.893 -23.048 1.00 43.19 282 GLY A CA 1
ATOM 2169 C C . GLY A 1 282 ? 3.258 7.260 -21.662 1.00 43.19 282 GLY A C 1
ATOM 2170 O O . GLY A 1 282 ? 3.108 8.397 -21.238 1.00 43.19 282 GLY A O 1
ATOM 2171 N N . ILE A 1 283 ? 3.944 6.332 -20.979 1.00 45.97 283 ILE A N 1
ATOM 2172 C CA . ILE A 1 283 ? 4.503 6.553 -19.629 1.00 45.97 283 ILE A CA 1
ATOM 2173 C C . ILE A 1 283 ? 5.784 7.404 -19.701 1.00 45.97 283 ILE A C 1
ATOM 2175 O O . ILE A 1 283 ? 6.133 8.112 -18.761 1.00 45.97 283 ILE A O 1
ATOM 2179 N N . THR A 1 284 ? 6.497 7.339 -20.828 1.00 37.72 284 THR A N 1
ATOM 2180 C CA . THR A 1 284 ? 7.790 8.004 -21.046 1.00 37.72 284 THR A CA 1
ATOM 2181 C C . THR A 1 284 ? 7.716 9.280 -21.903 1.00 37.72 284 THR A 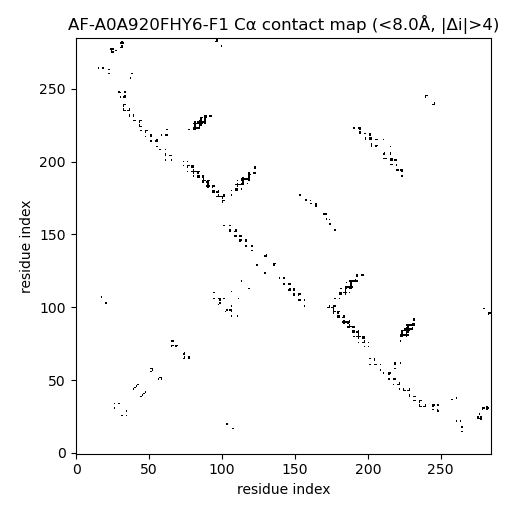C 1
ATOM 2183 O O . THR A 1 284 ? 8.774 9.821 -22.224 1.00 37.72 284 THR A O 1
ATOM 2186 N N . ARG A 1 285 ? 6.518 9.771 -22.273 1.00 32.94 285 ARG A N 1
ATOM 2187 C CA . ARG A 1 285 ? 6.310 10.982 -23.106 1.00 32.94 285 ARG A CA 1
ATOM 2188 C C . ARG A 1 285 ? 5.702 12.181 -22.371 1.00 32.94 285 ARG A C 1
ATOM 2190 O O . ARG A 1 285 ? 4.723 12.041 -21.611 1.00 32.94 285 ARG A O 1
#

Secondary structure (DSSP, 8-state):
-TTHHHHHHHHHHHHHHHHHHHHTTS-TTS-HHHHHHHHHIIIIIIHHHHHHHHH-TTHHHHHHHHHT---HHHHHHHHHHHHHHHHHHHHHHHHHHHHHHH-HHHHHHHHHHHHHHHHHHHHHHHSTTGGGSTTHHHHHHHHHHHHHHHHHHHHHHHHHHHHHHHHHTPPP-HHHHHHHHHHHHHHHHHHHHHHHHHHHHHHHHHHTTT--THHHHHHHHHHHHHHHHHHHHHHHHHHHHHTTGGGGGGSS-HHHHHHHHHHTTT-TT----------GGGTT-

Radius of gyration: 20.65 Å; Cα contacts (8 Å, |Δi|>4): 317; chains: 1; bounding box: 53×43×56 Å

pLDDT: mean 82.8, std 18.08, range [30.38, 97.81]

Foldseek 3Di:
DVVVVVVVVVVLVVVLVLCLVVLLLVCPPADPLRLLLLVLCVPLPVVLVVVLCVLPVCLVVLVVCLCPDPDPLSVVLLVLLLVLLLLLLVLVLLLLVLCVQQHPVLLCLLLVLLLVLLLVVVVCVVDVVSVVDPCNVVSVVVSVVSVVSNVVSLVVSVVVQVVVCVVVVDDHPNVVSSVSSNSSSNSSSSNSVSLSSNQVVQQVSVVVVVDHDPSSSSSSSSSSSNSNSVNSCVVSVVLCVVVVSPVSVVPPCVVVSSVCSVCVSVVPPDDDDDPRDSPSVSSVD

Nearest PDB structures (foldseek):
  6v9z-assembly1_B  TM=2.788E-01  e=2.278E+00  Acetivibrio thermocellus ATCC 27405
  8vp6-assembly1_A  TM=2.221E-01  e=2.833E+00  Acetivibrio thermocellus ATCC 27405
  7t56-assembly1_B  TM=1.766E-01  e=1.474E+00  Acetivibrio thermocellus
  4a82-assembly1_A  TM=1.547E-01  e=4.574E+00  Homo sapiens

Solvent-accessible surface area (backbone atoms only — not comparable to full-atom values): 14988 Å² total; per-residue (Å²): 115,84,66,55,57,61,52,51,51,51,52,54,50,51,53,53,60,68,48,51,70,57,57,68,46,65,45,77,91,46,52,64,42,62,48,47,46,55,48,48,46,42,66,48,42,54,48,51,52,52,53,34,40,75,71,33,79,60,43,65,61,44,49,49,51,56,73,65,46,85,48,68,65,51,49,47,25,51,51,46,8,23,51,23,8,24,45,18,22,52,14,56,52,33,43,65,60,14,27,85,47,54,35,62,69,52,37,48,47,42,21,50,44,36,16,54,40,49,26,49,49,57,51,48,71,69,42,86,66,34,85,78,39,88,61,38,68,60,51,53,51,52,41,53,53,43,53,50,53,35,50,54,51,51,50,53,52,53,53,53,49,51,55,59,26,68,77,65,79,52,86,84,56,42,68,60,18,51,53,38,21,52,52,15,6,58,26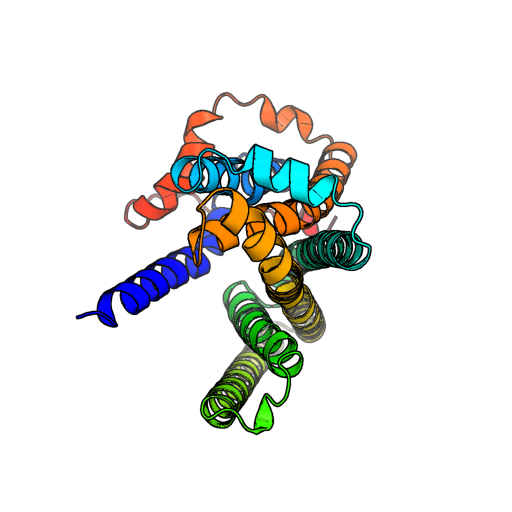,42,10,29,38,47,39,14,28,61,60,24,27,62,59,40,31,58,57,23,46,81,74,76,32,59,70,75,57,19,45,45,53,24,47,52,51,18,28,51,18,23,44,48,41,45,45,54,54,29,50,51,47,30,63,77,66,66,46,68,69,63,72,71,56,95,53,66,67,61,50,57,48,36,71,61,43,46,80,72,42,84,82,65,87,78,100,65,89,68,70,69,70,58,69,66,80,79,104

Sequence (285 aa):
MEVLLPFLVIFIASFFQGSFGLGMKYMDPLKWESWWVVHVFTAMVFIPVIWTLIAVPDCFSILEKTFQSSDPTVINSVRLAIFFGFAWGIGGIMFGISVPYIGLSLTMGIVMGLAGTLGSLIPLLQIENAVQTPQFPYVITGLCITIVGITLTAKAGIDRDKISNSEKNEKSNIFKGILIAIICGALSSLLAVGHTGVNDDVSLIASEFGVEGRNASLVAWLIVFIGAFAMNILYAGFLLIKNNSFSSFSIRVQAKLIMGNYCWYLLVCRTRNVRPRCSTNGITR